Protein AF-0000000068183172 (afdb_homodimer)

Solvent-accessible surface area (backbone atoms only — not comparable to full-atom values): 17332 Å² total; per-residue (Å²): 136,80,76,77,78,86,75,73,88,75,84,78,88,78,77,79,70,81,74,85,73,68,68,74,73,71,71,71,72,64,68,67,78,55,86,83,71,75,79,72,66,86,43,66,65,60,56,54,61,76,49,76,59,95,48,28,39,34,39,34,36,29,38,87,88,37,43,77,82,41,46,66,35,52,51,52,30,36,64,77,32,54,92,40,30,44,70,43,78,42,53,28,83,77,36,53,68,50,20,49,75,67,66,37,66,88,34,67,28,23,35,41,34,27,48,95,90,34,71,48,37,36,36,45,49,80,65,56,29,70,56,49,44,60,65,51,45,66,75,37,62,75,114,126,90,70,81,90,78,86,72,86,79,80,79,74,75,73,75,73,74,71,74,71,70,64,72,68,70,70,68,73,64,68,66,78,54,86,80,70,76,78,72,63,86,43,67,65,58,56,53,60,76,50,77,57,94,48,27,40,34,40,35,35,30,38,85,89,38,45,76,79,41,47,65,37,50,54,52,31,37,64,77,32,54,93,39,29,45,71,44,78,41,52,28,83,77,35,54,70,52,20,47,76,66,65,38,66,85,33,68,28,23,35,40,34,25,49,96,89,35,71,47,35,36,36,44,49,80,66,57,29,69,56,48,44,59,64,49,46,68,74,38,62,75,112

InterPro domains:
  IPR036249 Thioredoxin-like superfamily [SSF52833] (53-140)

pLDDT: mean 77.08, std 29.63, range [21.89, 98.75]

Foldseek 3Di:
DPPDDPDDPDDDDDPPPPDPPVVPPPPPVPVPPPCPDLPQDQEVLVVVVVPPDQAKEKEKEAEPVCCVVQVVLLVVLCVVCVVQYHYHYDYCVSHVPHCVVVVNNVAHTKMFIDGPRHTDDIGRHRDGNVVVCVVCVVVRPPD/DPDDDDDPPDPPPPPPPPPPCVVVPPPPVPVPPPCPPLPQDQEVQVVVVVPPDQAKEKEKEAEPVCCVVQVVQLVVLCVVCVVQYHYHYDYCVSHVPHCVVVVNNVAHTKMFIDGPRHTDDIGRHRDGNVVVCVVCVVVRPPD

Nearest PDB structures (foldseek):
  3f3r-assembly1_A  TM=8.214E-01  e=1.130E-06  Saccharomyces cerevisiae
  5jy5-assembly2_B  TM=8.079E-01  e=2.342E-06  Cryptococcus neoformans H99
  5g31-assembly1_A  TM=8.158E-01  e=9.413E-06  Penaeus vannamei
  1m7t-assembly1_A  TM=8.334E-01  e=1.709E-05  unclassified
  2hsh-assembly1_A  TM=8.251E-01  e=1.826E-05  Homo sapiens

Structure (mmCIF, N/CA/C/O backbone):
data_AF-0000000068183172-model_v1
#
loop_
_entity.id
_entity.type
_entity.pdbx_description
1 polymer 'Thioredoxin domain-containing protein'
#
loop_
_atom_site.group_PDB
_atom_site.id
_atom_site.type_symbol
_atom_site.label_atom_id
_atom_site.label_alt_id
_atom_site.label_comp_id
_atom_site.label_asym_id
_atom_site.label_entity_id
_atom_site.label_seq_id
_atom_site.pdbx_PDB_ins_code
_atom_site.Cartn_x
_atom_site.Cartn_y
_atom_site.Cartn_z
_atom_site.occupancy
_atom_site.B_iso_or_equiv
_atom_site.auth_seq_id
_atom_site.auth_comp_id
_atom_site.auth_asym_id
_atom_site.auth_atom_id
_atom_site.pdbx_PDB_model_num
ATOM 1 N N . MET A 1 1 ? 18.391 106.562 43.094 1 24.67 1 MET A N 1
ATOM 2 C CA . MET A 1 1 ? 19.359 107 42.094 1 24.67 1 MET A CA 1
ATOM 3 C C . MET A 1 1 ? 19.344 106.062 40.875 1 24.67 1 MET A C 1
ATOM 5 O O . MET A 1 1 ? 19.797 106.438 39.812 1 24.67 1 MET A O 1
ATOM 9 N N . LYS A 1 2 ? 19.078 104.812 41.344 1 29.52 2 LYS A N 1
ATOM 10 C CA . LYS A 1 2 ? 19.703 103.562 40.844 1 29.52 2 LYS A CA 1
ATOM 11 C C . LYS A 1 2 ? 19.078 103.125 39.531 1 29.52 2 LYS A C 1
ATOM 13 O O . LYS A 1 2 ? 18.156 102.312 39.5 1 29.52 2 LYS A O 1
ATOM 18 N N . THR A 1 3 ? 18.594 104 38.562 1 34.12 3 THR A N 1
ATOM 19 C CA . THR A 1 3 ? 17.656 103.562 37.562 1 34.12 3 THR A CA 1
ATOM 20 C C . THR A 1 3 ? 18.375 102.812 36.438 1 34.12 3 THR A C 1
ATOM 22 O O . THR A 1 3 ? 18.969 103.438 35.562 1 34.12 3 THR A O 1
ATOM 25 N N . THR A 1 4 ? 19.156 101.75 36.938 1 27.03 4 THR A N 1
ATOM 26 C CA . THR A 1 4 ? 20.125 101.188 35.969 1 27.03 4 THR A CA 1
ATOM 27 C C . THR A 1 4 ? 19.453 100.812 34.688 1 27.03 4 THR A C 1
ATOM 29 O O . THR A 1 4 ? 18.234 100.562 34.656 1 27.03 4 THR A O 1
ATOM 32 N N . ILE A 1 5 ? 20.109 99.812 33.875 1 27.33 5 ILE A N 1
ATOM 33 C CA . ILE A 1 5 ? 20.797 99.625 32.625 1 27.33 5 ILE A CA 1
ATOM 34 C C . ILE A 1 5 ? 19.984 98.688 31.719 1 27.33 5 ILE A C 1
ATOM 36 O O . ILE A 1 5 ? 19.672 97.562 32.094 1 27.33 5 ILE A O 1
ATOM 40 N N . ILE A 1 6 ? 19.047 99.25 30.844 1 30.22 6 ILE A N 1
ATOM 41 C CA . ILE A 1 6 ? 18.109 98.75 29.859 1 30.22 6 ILE A CA 1
ATOM 42 C C . ILE A 1 6 ? 18.875 97.938 28.812 1 30.22 6 ILE A C 1
ATOM 44 O O . ILE A 1 6 ? 19.656 98.438 28.031 1 30.22 6 ILE A O 1
ATOM 48 N N . ALA A 1 7 ? 19.594 96.812 29.391 1 27.03 7 ALA A N 1
ATOM 49 C CA . ALA A 1 7 ? 20.547 96.125 28.5 1 27.03 7 ALA A CA 1
ATOM 50 C C . ALA A 1 7 ? 19.859 95.562 27.266 1 27.03 7 ALA A C 1
ATOM 52 O O . ALA A 1 7 ? 18.703 95.125 27.328 1 27.03 7 ALA A O 1
ATOM 53 N N . SER A 1 8 ? 20.484 95.75 26.078 1 25.94 8 SER A N 1
ATOM 54 C CA . SER A 1 8 ? 20.422 95.75 24.609 1 25.94 8 SER A CA 1
ATOM 55 C C . SER A 1 8 ? 20.312 94.312 24.062 1 25.94 8 SER A C 1
ATOM 57 O O . SER A 1 8 ? 20.219 94.125 22.844 1 25.94 8 SER A O 1
ATOM 59 N N . TYR A 1 9 ? 20.406 93.188 24.969 1 25.81 9 TYR A N 1
ATOM 60 C CA . TYR A 1 9 ? 21.109 92.125 24.25 1 25.81 9 TYR A CA 1
ATOM 61 C C . TYR A 1 9 ? 20.344 91.688 23 1 25.81 9 TYR A C 1
ATOM 63 O O . TYR A 1 9 ? 19.156 91.438 23.078 1 25.81 9 TYR A O 1
ATOM 71 N N . LEU A 1 10 ? 20.922 91.75 21.703 1 23.88 10 LEU A N 1
ATOM 72 C CA . LEU A 1 10 ? 20.734 91.688 20.266 1 23.88 10 LEU A CA 1
ATOM 73 C C . LEU A 1 10 ? 20.406 90.312 19.781 1 23.88 10 LEU A C 1
ATOM 75 O O . LEU A 1 10 ? 19.641 90.125 18.828 1 23.88 10 LEU A O 1
ATOM 79 N N . ALA A 1 11 ? 20.719 89.125 20.578 1 25.75 11 ALA A N 1
ATOM 80 C CA . ALA A 1 11 ? 21.359 88.125 19.734 1 25.75 11 ALA A CA 1
ATOM 81 C C . ALA A 1 11 ? 20.391 87.562 18.688 1 25.75 11 ALA A C 1
ATOM 83 O O . ALA A 1 11 ? 19.172 87.625 18.906 1 25.75 11 ALA A O 1
ATOM 84 N N . LEU A 1 12 ? 20.906 86.938 17.531 1 25.2 12 LEU A N 1
ATOM 85 C CA . LEU A 1 12 ? 20.922 86.625 16.094 1 25.2 12 LEU A CA 1
ATOM 86 C C . LEU A 1 12 ? 20.109 85.438 15.758 1 25.2 12 LEU A C 1
ATOM 88 O O . LEU A 1 12 ? 19.578 85.312 14.656 1 25.2 12 LEU A O 1
ATOM 92 N N . LEU A 1 13 ? 19.781 84.438 16.75 1 28.06 13 LEU A N 1
ATOM 93 C CA . LEU A 1 13 ? 19.984 83.062 16.219 1 28.06 13 LEU A CA 1
ATOM 94 C C . LEU A 1 13 ? 19 82.812 15.086 1 28.06 13 LEU A C 1
ATOM 96 O O . LEU A 1 13 ? 17.828 83.125 15.188 1 28.06 13 LEU A O 1
ATOM 100 N N . ALA A 1 14 ? 19.578 82.312 13.953 1 27.02 14 ALA A N 1
ATOM 101 C CA . ALA A 1 14 ? 19.328 81.875 12.57 1 27.02 14 ALA A CA 1
ATOM 102 C C . ALA A 1 14 ? 18.172 80.875 12.484 1 27.02 14 ALA A C 1
ATOM 104 O O . ALA A 1 14 ? 18.062 80 13.328 1 27.02 14 ALA A O 1
ATOM 105 N N . ALA A 1 15 ? 17.188 81.125 11.602 1 29.77 15 ALA A N 1
ATOM 106 C CA . ALA A 1 15 ? 15.883 80.625 11.156 1 29.77 15 ALA A CA 1
ATOM 107 C C . ALA A 1 15 ? 16 79.25 10.469 1 29.77 15 ALA A C 1
ATOM 109 O O . ALA A 1 15 ? 15.039 78.812 9.867 1 29.77 15 ALA A O 1
ATOM 110 N N . ILE A 1 16 ? 17.031 78.375 10.867 1 29.19 16 ILE A N 1
ATOM 111 C CA . ILE A 1 16 ? 17.188 77.312 9.836 1 29.19 16 ILE A CA 1
ATOM 112 C C . ILE A 1 16 ? 15.852 76.688 9.547 1 29.19 16 ILE A C 1
ATOM 114 O O . ILE A 1 16 ? 15.109 76.312 10.469 1 29.19 16 ILE A O 1
ATOM 118 N N . SER A 1 17 ? 15.461 76.625 8.328 1 28.17 17 SER A N 1
ATOM 119 C CA . SER A 1 17 ? 14.359 76.25 7.453 1 28.17 17 SER A CA 1
ATOM 120 C C . SER A 1 17 ? 14.125 74.75 7.5 1 28.17 17 SER A C 1
ATOM 122 O O . SER A 1 17 ? 13.414 74.188 6.66 1 28.17 17 SER A O 1
ATOM 124 N N . VAL A 1 18 ? 14.648 73.938 8.477 1 27.78 18 VAL A N 1
ATOM 125 C CA . VAL A 1 18 ? 14.703 72.562 8.016 1 27.78 18 VAL A CA 1
ATOM 126 C C . VAL A 1 18 ? 13.336 72.125 7.488 1 27.78 18 VAL A C 1
ATOM 128 O O . VAL A 1 18 ? 12.305 72.5 8.047 1 27.78 18 VAL A O 1
ATOM 131 N N . VAL A 1 19 ? 13.328 71.562 6.23 1 27.47 19 VAL A N 1
ATOM 132 C CA . VAL A 1 19 ? 12.586 70.875 5.184 1 27.47 19 VAL A CA 1
ATOM 133 C C . VAL A 1 19 ? 11.734 69.812 5.801 1 27.47 19 VAL A C 1
ATOM 135 O O . VAL A 1 19 ? 12.188 69.062 6.703 1 27.47 19 VAL A O 1
ATOM 138 N N . ASN A 1 20 ? 10.375 70 5.777 1 28.97 20 ASN A N 1
ATOM 139 C CA . ASN A 1 20 ? 9.258 69.125 6.098 1 28.97 20 ASN A CA 1
ATOM 140 C C . ASN A 1 20 ? 9.477 67.75 5.551 1 28.97 20 ASN A C 1
ATOM 142 O O . ASN A 1 20 ? 9.555 67.562 4.336 1 28.97 20 ASN A O 1
ATOM 146 N N . ALA A 1 21 ? 10.406 66.938 6.117 1 28.38 21 ALA A N 1
ATOM 147 C CA . ALA A 1 21 ? 10.648 65.5 5.824 1 28.38 21 ALA A CA 1
ATOM 148 C C . ALA A 1 21 ? 9.344 64.75 5.797 1 28.38 21 ALA A C 1
ATOM 150 O O . ALA A 1 21 ? 8.797 64.375 6.848 1 28.38 21 ALA A O 1
ATOM 151 N N . PHE A 1 22 ? 8.227 65.25 5.285 1 29.03 22 PHE A N 1
ATOM 152 C CA . PHE A 1 22 ? 7.113 64.312 5.309 1 29.03 22 PHE A CA 1
ATOM 153 C C . PHE A 1 22 ? 7.469 63.031 4.562 1 29.03 22 PHE A C 1
ATOM 155 O O . PHE A 1 22 ? 7.633 63.031 3.34 1 29.03 22 PHE A O 1
ATOM 162 N N . VAL A 1 23 ? 8.492 62.406 4.836 1 30.52 23 VAL A N 1
ATOM 163 C CA . VAL A 1 23 ? 8.656 61.25 3.963 1 30.52 23 VAL A CA 1
ATOM 164 C C . VAL A 1 23 ? 7.344 60.469 3.883 1 30.52 23 VAL A C 1
ATOM 166 O O . VAL A 1 23 ? 6.73 60.156 4.91 1 30.52 23 VAL A O 1
ATOM 169 N N . PRO A 1 24 ? 6.742 60.469 2.742 1 27.27 24 PRO A N 1
ATOM 170 C CA . PRO A 1 24 ? 5.531 59.688 2.494 1 27.27 24 PRO A CA 1
ATOM 171 C C . PRO A 1 24 ? 5.609 58.281 3.074 1 27.27 24 PRO A C 1
ATOM 173 O O . PRO A 1 24 ? 6.66 57.656 3.002 1 27.27 24 PRO A O 1
ATOM 176 N N . GLN A 1 25 ? 5.016 58.125 4.238 1 25.14 25 GLN A N 1
ATOM 177 C CA . GLN A 1 25 ? 4.902 56.75 4.754 1 25.14 25 GLN A CA 1
ATOM 178 C C . GLN A 1 25 ? 4.508 55.781 3.65 1 25.14 25 GLN A C 1
ATOM 180 O O . GLN A 1 25 ? 3.48 55.969 2.994 1 25.14 25 GLN A O 1
ATOM 185 N N . SER A 1 26 ? 5.43 55.5 2.77 1 28.11 26 SER A N 1
ATOM 186 C CA . SER A 1 26 ? 5.039 54.438 1.844 1 28.11 26 SER A CA 1
ATOM 187 C C . SER A 1 26 ? 4.098 53.438 2.51 1 28.11 26 SER A C 1
ATOM 189 O O . SER A 1 26 ? 4.34 53 3.639 1 28.11 26 SER A O 1
ATOM 191 N N . SER A 1 27 ? 2.838 53.625 2.309 1 26.62 27 SER A N 1
ATOM 192 C CA . SER A 1 27 ? 1.788 52.656 2.621 1 26.62 27 SER A CA 1
ATOM 193 C C . SER A 1 27 ? 2.258 51.25 2.365 1 26.62 27 SER A C 1
ATOM 195 O O . SER A 1 27 ? 2.609 50.875 1.238 1 26.62 27 SER A O 1
ATOM 197 N N . ALA A 1 28 ? 3.092 50.75 3.152 1 27.78 28 ALA A N 1
ATOM 198 C CA . ALA A 1 28 ? 3.338 49.344 2.986 1 27.78 28 ALA A CA 1
ATOM 199 C C . ALA A 1 28 ? 2.043 48.594 2.68 1 27.78 28 ALA A C 1
ATOM 201 O O . ALA A 1 28 ? 1.055 48.719 3.406 1 27.78 28 ALA A O 1
ATOM 202 N N . ASN A 1 29 ? 1.596 48.594 1.444 1 29.39 29 ASN A N 1
ATOM 203 C CA . ASN A 1 29 ? 0.639 47.625 0.923 1 29.39 29 ASN A CA 1
ATOM 204 C C . ASN A 1 29 ? 0.692 46.312 1.701 1 29.39 29 ASN A C 1
ATOM 206 O O . ASN A 1 29 ? 1.716 45.625 1.701 1 29.39 29 ASN A O 1
ATOM 210 N N . VAL A 1 30 ? 0.256 46.406 2.863 1 26.12 30 VAL A N 1
ATOM 211 C CA . VAL A 1 30 ? -0.035 45.156 3.559 1 26.12 30 VAL A CA 1
ATOM 212 C C . VAL A 1 30 ? -0.59 44.125 2.572 1 26.12 30 VAL A C 1
ATOM 214 O O . VAL A 1 30 ? -1.597 44.375 1.906 1 26.12 30 VAL A O 1
ATOM 217 N N . PHE A 1 31 ? 0.251 43.719 1.678 1 29.89 31 PHE A N 1
ATOM 218 C CA . PHE A 1 31 ? -0.3 42.531 1.033 1 29.89 31 PHE A CA 1
ATOM 219 C C . PHE A 1 31 ? -1.238 41.812 1.978 1 29.89 31 PHE A C 1
ATOM 221 O O . PHE A 1 31 ? -0.85 41.438 3.09 1 29.89 31 PHE A O 1
ATOM 228 N N . GLY A 1 32 ? -2.326 42.438 2.352 1 29.39 32 GLY A N 1
ATOM 229 C CA . GLY A 1 32 ? -3.326 41.562 2.936 1 29.39 32 GLY A CA 1
ATOM 230 C C . GLY A 1 32 ? -3.129 40.125 2.562 1 29.39 32 GLY A C 1
ATOM 231 O O . GLY A 1 32 ? -3.158 39.75 1.381 1 29.39 32 GLY A O 1
ATOM 232 N N . ARG A 1 33 ? -2.186 39.469 3.15 1 33.41 33 ARG A N 1
ATOM 233 C CA . ARG A 1 33 ? -2.146 38.031 3.105 1 33.41 33 ARG A CA 1
ATOM 234 C C . ARG A 1 33 ? -3.555 37.438 3.084 1 33.41 33 ARG A C 1
ATOM 236 O O . ARG A 1 33 ? -4.18 37.281 4.133 1 33.41 33 ARG A O 1
ATOM 243 N N . GLY A 1 34 ? -4.586 38.188 2.662 1 32.03 34 GLY A N 1
ATOM 244 C CA . GLY A 1 34 ? -5.898 37.594 2.52 1 32.03 34 GLY A CA 1
ATOM 245 C C . GLY A 1 34 ? -5.848 36.062 2.514 1 32.03 34 GLY A C 1
ATOM 246 O O . GLY A 1 34 ? -4.766 35.469 2.502 1 32.03 34 GLY A O 1
ATOM 247 N N . SER A 1 35 ? -7.082 35.375 2.082 1 32.84 35 SER A N 1
ATOM 248 C CA . SER A 1 35 ? -7.387 33.969 2.131 1 32.84 35 SER A CA 1
ATOM 249 C C . SER A 1 35 ? -6.309 33.125 1.429 1 32.84 35 SER A C 1
ATOM 251 O O . SER A 1 35 ? -6.293 33.031 0.199 1 32.84 35 SER A O 1
ATOM 253 N N . ALA A 1 36 ? -5.191 33.156 1.402 1 38.78 36 ALA A N 1
ATOM 254 C CA . ALA A 1 36 ? -4.211 32.094 1.165 1 38.78 36 ALA A CA 1
ATOM 255 C C . ALA A 1 36 ? -4.867 30.719 1.191 1 38.78 36 ALA A C 1
ATOM 257 O O . ALA A 1 36 ? -4.195 29.703 1.405 1 38.78 36 ALA A O 1
ATOM 258 N N . LEU A 1 37 ? -6.113 30.391 1.522 1 40.59 37 LEU A N 1
ATOM 259 C CA . LEU A 1 37 ? -7.137 29.391 1.784 1 40.59 37 LEU A CA 1
ATOM 260 C C . LEU A 1 37 ? -6.957 28.188 0.868 1 40.59 37 LEU A C 1
ATOM 262 O O . LEU A 1 37 ? -6.887 27.047 1.338 1 40.59 37 LEU A O 1
ATOM 266 N N . GLY A 1 38 ? -7.875 28.047 -0.457 1 45.03 38 GLY A N 1
ATOM 267 C CA . GLY A 1 38 ? -8.086 26.812 -1.203 1 45.03 38 GLY A CA 1
ATOM 268 C C . GLY A 1 38 ? -6.93 26.453 -2.115 1 45.03 38 GLY A C 1
ATOM 269 O O . GLY A 1 38 ? -7.137 25.984 -3.232 1 45.03 38 GLY A O 1
ATOM 270 N N . ALA A 1 39 ? -5.977 26.922 -2.092 1 53.56 39 ALA A N 1
ATOM 271 C CA . ALA A 1 39 ? -4.961 26.547 -3.07 1 53.56 39 ALA A CA 1
ATOM 272 C C . ALA A 1 39 ? -5 25.047 -3.355 1 53.56 39 ALA A C 1
ATOM 274 O O . ALA A 1 39 ? -4.855 24.234 -2.443 1 53.56 39 ALA A O 1
ATOM 275 N N . LYS A 1 40 ? -5.82 24.812 -4.426 1 78.69 40 LYS A N 1
ATOM 276 C CA . LYS A 1 40 ? -5.891 23.438 -4.926 1 78.69 40 LYS A CA 1
ATOM 277 C C . LYS A 1 40 ? -4.562 23.016 -5.547 1 78.69 40 LYS A C 1
ATOM 279 O O . LYS A 1 40 ? -3.938 23.781 -6.277 1 78.69 40 LYS A O 1
ATOM 284 N N . TYR A 1 41 ? -3.877 22.266 -4.895 1 90.12 41 TYR A N 1
ATOM 285 C CA . TYR A 1 41 ? -2.691 21.625 -5.445 1 90.12 41 TYR A CA 1
ATOM 286 C C . TYR A 1 41 ? -3.053 20.734 -6.637 1 90.12 41 TYR A C 1
ATOM 288 O O . TYR A 1 41 ? -4.141 20.156 -6.684 1 90.12 41 TYR A O 1
ATOM 296 N N . ASN A 1 42 ? -2.111 20.766 -7.539 1 92.69 42 ASN A N 1
ATOM 297 C CA . ASN A 1 42 ? -2.396 20.031 -8.766 1 92.69 42 ASN A CA 1
ATOM 298 C C . ASN A 1 42 ? -1.703 18.672 -8.773 1 92.69 42 ASN A C 1
ATOM 300 O O . ASN A 1 42 ? -1.997 17.828 -9.625 1 92.69 42 ASN A O 1
ATOM 304 N N . SER A 1 43 ? -0.692 18.516 -7.891 1 96 43 SER A N 1
ATOM 305 C CA . SER A 1 43 ? 0.052 17.25 -7.848 1 96 43 SER A CA 1
ATOM 306 C C . SER A 1 43 ? 0.414 16.875 -6.414 1 96 43 SER A C 1
ATOM 308 O O . SER A 1 43 ? 0.471 17.734 -5.535 1 96 43 SER A O 1
ATOM 310 N N . MET A 1 44 ? 0.639 15.617 -6.215 1 96.56 44 MET A N 1
ATOM 311 C CA . MET A 1 44 ? 1.106 15.156 -4.91 1 96.56 44 MET A CA 1
ATOM 312 C C . MET A 1 44 ? 2.443 15.797 -4.555 1 96.56 44 MET A C 1
ATOM 314 O O . MET A 1 44 ? 2.691 16.109 -3.391 1 96.56 44 MET A O 1
ATOM 318 N N . ASP A 1 45 ? 3.223 16.047 -5.574 1 96.5 45 ASP A N 1
ATOM 319 C CA . ASP A 1 45 ? 4.512 16.703 -5.348 1 96.5 45 ASP A CA 1
ATOM 320 C C . ASP A 1 45 ? 4.332 18.062 -4.688 1 96.5 45 ASP A C 1
ATOM 322 O O . ASP A 1 45 ? 5.09 18.422 -3.787 1 96.5 45 ASP A O 1
ATOM 326 N N . GLU A 1 46 ? 3.424 18.766 -5.164 1 96.31 46 GLU A N 1
ATOM 327 C CA . GLU A 1 46 ? 3.146 20.078 -4.598 1 96.31 46 GLU A CA 1
ATOM 328 C C . GLU A 1 46 ? 2.703 19.969 -3.141 1 96.31 46 GLU A C 1
ATOM 330 O O . GLU A 1 46 ? 3.111 20.766 -2.299 1 96.31 46 GLU A O 1
ATOM 335 N N . ILE A 1 47 ? 1.926 18.969 -2.812 1 96.06 47 ILE A N 1
ATOM 336 C CA . ILE A 1 47 ? 1.45 18.75 -1.449 1 96.06 47 ILE A CA 1
ATOM 337 C C . ILE A 1 47 ? 2.617 18.359 -0.551 1 96.06 47 ILE A C 1
ATOM 339 O O . ILE A 1 47 ? 2.797 18.906 0.532 1 96.06 47 ILE A O 1
ATOM 343 N N . LEU A 1 48 ? 3.438 17.469 -0.972 1 96.88 48 LEU A N 1
ATOM 344 C CA . LEU A 1 48 ? 4.574 16.984 -0.191 1 96.88 48 LEU A CA 1
ATOM 345 C C . LEU A 1 48 ? 5.578 18.109 0.048 1 96.88 48 LEU A C 1
ATOM 347 O O . LEU A 1 48 ? 6.246 18.141 1.085 1 96.88 48 LEU A O 1
ATOM 351 N N . ALA A 1 49 ? 5.617 19.078 -0.856 1 96 49 ALA A N 1
ATOM 352 C CA . ALA A 1 49 ? 6.559 20.188 -0.765 1 96 49 ALA A CA 1
ATOM 353 C C . ALA A 1 49 ? 6.191 21.125 0.384 1 96 49 ALA A C 1
ATOM 355 O O . ALA A 1 49 ? 7.012 21.938 0.818 1 96 49 ALA A O 1
ATOM 356 N N . LEU A 1 50 ? 4.93 20.984 0.834 1 94.75 50 LEU A N 1
ATOM 357 C CA . LEU A 1 50 ? 4.488 21.797 1.969 1 94.75 50 LEU A CA 1
ATOM 358 C C . LEU A 1 50 ? 5.164 21.328 3.256 1 94.75 50 LEU A C 1
ATOM 360 O O . LEU A 1 50 ? 5.137 22.047 4.266 1 94.75 50 LEU A O 1
ATOM 364 N N . PHE A 1 51 ? 5.754 20.156 3.227 1 94.25 51 PHE A N 1
ATOM 365 C CA . PHE A 1 51 ? 6.395 19.578 4.398 1 94.25 51 PHE A CA 1
ATOM 366 C C . PHE A 1 51 ? 7.852 19.234 4.105 1 94.25 51 PHE A C 1
ATOM 368 O O . PHE A 1 51 ? 8.219 18.062 4.031 1 94.25 51 PHE A O 1
ATOM 375 N N . PRO A 1 52 ? 8.68 20.203 4.109 1 87.75 52 PRO A N 1
ATOM 376 C CA . PRO A 1 52 ? 10.07 20.031 3.666 1 87.75 52 PRO A CA 1
ATOM 377 C C . PRO A 1 52 ? 10.93 19.312 4.699 1 87.75 52 PRO A C 1
ATOM 379 O O . PRO A 1 52 ? 12.055 18.891 4.391 1 87.75 52 PRO A O 1
ATOM 382 N N . ASP A 1 53 ? 10.391 19.172 5.844 1 83.5 53 ASP A N 1
ATOM 383 C CA . ASP A 1 53 ? 11.195 18.453 6.828 1 83.5 53 ASP A CA 1
ATOM 384 C C . ASP A 1 53 ? 11.453 17.016 6.391 1 83.5 53 ASP A C 1
ATOM 386 O O . ASP A 1 53 ? 10.812 16.516 5.469 1 83.5 53 ASP A O 1
ATOM 390 N N . ASP A 1 54 ? 12.414 16.484 6.996 1 86.62 54 ASP A N 1
ATOM 391 C CA . ASP A 1 54 ? 12.875 15.156 6.586 1 86.62 54 ASP A CA 1
ATOM 392 C C . ASP A 1 54 ? 11.969 14.062 7.16 1 86.62 54 ASP A C 1
ATOM 394 O O . ASP A 1 54 ? 12.305 12.875 7.09 1 86.62 54 ASP A O 1
ATOM 398 N N . LYS A 1 55 ? 10.742 14.484 7.57 1 94.62 55 LYS A N 1
ATOM 399 C CA . LYS A 1 55 ? 9.852 13.461 8.102 1 94.62 55 LYS A CA 1
ATOM 400 C C . LYS A 1 55 ? 8.977 12.859 7.008 1 94.62 55 LYS A C 1
ATOM 402 O O . LYS A 1 55 ? 8.586 13.562 6.07 1 94.62 55 LYS A O 1
ATOM 407 N N . PRO A 1 56 ? 8.633 11.562 7.172 1 97.69 56 PRO A N 1
ATOM 408 C CA . PRO A 1 56 ? 7.629 10.984 6.277 1 97.69 56 PRO A CA 1
ATOM 409 C C . PRO A 1 56 ? 6.281 11.695 6.367 1 97.69 56 PRO A C 1
ATOM 411 O O . PRO A 1 56 ? 5.961 12.289 7.395 1 97.69 56 PRO A O 1
ATOM 414 N N . VAL A 1 57 ? 5.562 11.68 5.258 1 98.31 57 VAL A N 1
ATOM 415 C CA . VAL A 1 57 ? 4.238 12.289 5.203 1 98.31 57 VAL A CA 1
ATOM 416 C C . VAL A 1 57 ? 3.186 11.211 4.961 1 98.31 57 VAL A C 1
ATOM 418 O O . VAL A 1 57 ? 3.219 10.516 3.939 1 98.31 57 VAL A O 1
ATOM 421 N N . LEU A 1 58 ? 2.328 10.992 5.914 1 98.62 58 LEU A N 1
ATOM 422 C CA . LEU A 1 58 ? 1.189 10.094 5.781 1 98.62 58 LEU A CA 1
ATOM 423 C C . LEU A 1 58 ? -0.037 10.836 5.266 1 98.62 58 LEU A C 1
ATOM 425 O O . LEU A 1 58 ? -0.559 11.727 5.945 1 98.62 58 LEU A O 1
ATOM 429 N N . ILE A 1 59 ? -0.464 10.461 4.02 1 98.69 59 ILE A N 1
ATOM 430 C CA . ILE A 1 59 ? -1.663 11.047 3.424 1 98.69 59 ILE A CA 1
ATOM 431 C C . ILE A 1 59 ? -2.865 10.141 3.703 1 98.69 59 ILE A C 1
ATOM 433 O O . ILE A 1 59 ? -2.85 8.961 3.367 1 98.69 59 ILE A O 1
ATOM 437 N N . ASN A 1 60 ? -3.828 10.688 4.324 1 98.69 60 ASN A N 1
ATOM 438 C CA . ASN A 1 60 ? -5.109 10.023 4.539 1 98.69 60 ASN A CA 1
ATOM 439 C C . ASN A 1 60 ? -6.191 10.586 3.621 1 98.69 60 ASN A C 1
ATOM 441 O O . ASN A 1 60 ? -6.586 11.742 3.756 1 98.69 60 ASN A O 1
ATOM 445 N N . PHE A 1 61 ? -6.648 9.781 2.684 1 98.62 61 PHE A N 1
ATOM 446 C CA . PHE A 1 61 ? -7.762 10.164 1.823 1 98.62 61 PHE A CA 1
ATOM 447 C C . PHE A 1 61 ? -9.094 9.758 2.451 1 98.62 61 PHE A C 1
ATOM 449 O O . PHE A 1 61 ? -9.227 8.648 2.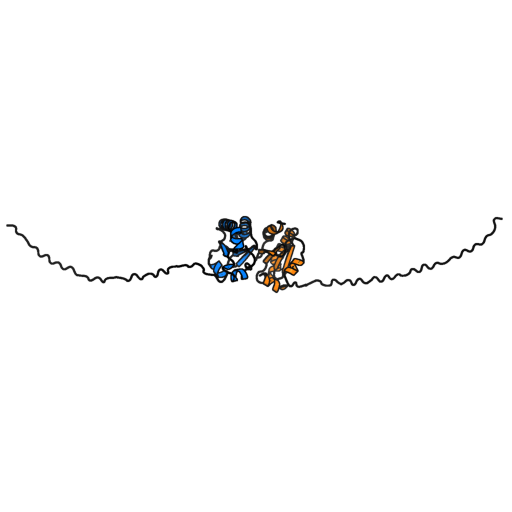975 1 98.62 61 PHE A O 1
ATOM 456 N N . TYR A 1 62 ? -9.961 10.648 2.318 1 98.5 62 TYR A N 1
ATOM 457 C CA . TYR A 1 62 ? -11.289 10.359 2.85 1 98.5 62 TYR A CA 1
ATOM 458 C C . TYR A 1 62 ? -12.367 11.055 2.035 1 98.5 62 TYR A C 1
ATOM 460 O O . TYR A 1 62 ? -12.062 11.859 1.15 1 98.5 62 TYR A O 1
ATOM 468 N N . ASP A 1 63 ? -13.625 10.625 2.199 1 97.69 63 ASP A N 1
ATOM 469 C CA . ASP A 1 63 ? -14.758 11.297 1.563 1 97.69 63 ASP A CA 1
ATOM 470 C C . ASP A 1 63 ? -15.805 11.711 2.596 1 97.69 63 ASP A C 1
ATOM 472 O O . ASP A 1 63 ? -15.594 11.531 3.799 1 97.69 63 ASP A O 1
ATOM 476 N N . ALA A 1 64 ? -16.812 12.43 2.115 1 96.44 64 ALA A N 1
ATOM 477 C CA . ALA A 1 64 ? -17.844 12.914 3.025 1 96.44 64 ALA A CA 1
ATOM 478 C C . ALA A 1 64 ? -18.469 11.773 3.816 1 96.44 64 ALA A C 1
ATOM 480 O O . ALA A 1 64 ? -18.797 11.93 4.992 1 96.44 64 ALA A O 1
ATOM 481 N N . GLY A 1 65 ? -18.609 10.617 3.252 1 96.75 65 GLY A N 1
ATOM 482 C CA . GLY A 1 65 ? -19.281 9.484 3.877 1 96.75 65 GLY A CA 1
ATOM 483 C C . GLY A 1 65 ? -18.438 8.82 4.953 1 96.75 65 GLY A C 1
ATOM 484 O O . GLY A 1 65 ? -18.969 8.219 5.883 1 96.75 65 GLY A O 1
ATOM 485 N N . THR A 1 66 ? -17.047 8.953 4.91 1 97.81 66 THR A N 1
ATOM 486 C CA . THR A 1 66 ? -16.172 8.273 5.859 1 97.81 66 THR A CA 1
ATOM 487 C C . THR A 1 66 ? -15.625 9.258 6.895 1 97.81 66 THR A C 1
ATOM 489 O O . THR A 1 66 ? -15.07 8.844 7.91 1 97.81 66 THR A O 1
ATOM 492 N N . GLU A 1 67 ? -15.773 10.508 6.684 1 97.56 67 GLU A N 1
ATOM 493 C CA . GLU A 1 67 ? -15.156 11.531 7.52 1 97.56 67 GLU A CA 1
ATOM 494 C C . GLU A 1 67 ? -15.469 11.297 9 1 97.56 67 GLU A C 1
ATOM 496 O O . GLU A 1 67 ? -14.555 11.242 9.828 1 97.56 67 GLU A O 1
ATOM 501 N N . ASN A 1 68 ? -16.672 11.078 9.281 1 97.62 68 ASN A N 1
ATOM 502 C CA . ASN A 1 68 ? -17.078 10.977 10.68 1 97.62 68 ASN A CA 1
ATOM 503 C C . ASN A 1 68 ? -16.578 9.695 11.32 1 97.62 68 ASN A C 1
ATOM 505 O O . ASN A 1 68 ? -16.203 9.688 12.5 1 97.62 68 ASN A O 1
ATOM 509 N N . SER A 1 69 ? -16.547 8.664 10.547 1 97.81 69 SER A N 1
ATOM 510 C CA . SER A 1 69 ? -16.188 7.371 11.133 1 97.81 69 SER A CA 1
ATOM 511 C C . SER A 1 69 ? -14.68 7.281 11.398 1 97.81 69 SER A C 1
ATOM 513 O O . SER A 1 69 ? -14.234 6.461 12.203 1 97.81 69 SER A O 1
ATOM 515 N N . ILE A 1 70 ? -13.891 8.125 10.742 1 98.38 70 ILE A N 1
ATOM 516 C CA . ILE A 1 70 ? -12.445 7.941 10.867 1 98.38 70 ILE A CA 1
ATOM 517 C C . ILE A 1 70 ? -11.852 9.055 11.719 1 98.38 70 ILE A C 1
ATOM 519 O O . ILE A 1 70 ? -10.703 8.969 12.148 1 98.38 70 ILE A O 1
ATOM 523 N N . LYS A 1 71 ? -12.547 10.055 12 1 98.31 71 LYS A N 1
ATOM 524 C CA . LYS A 1 71 ? -12 11.289 12.57 1 98.31 71 LYS A CA 1
ATOM 525 C C . LYS A 1 71 ? -11.234 11.008 13.859 1 98.31 71 LYS A C 1
ATOM 527 O O . LYS A 1 71 ? -10.125 11.516 14.039 1 98.31 71 LYS A O 1
ATOM 532 N N . ASP A 1 72 ? -11.75 10.273 14.758 1 98.56 72 ASP A N 1
ATOM 533 C CA . ASP A 1 72 ? -11.109 10.023 16.047 1 98.56 72 ASP A CA 1
ATOM 534 C C . ASP A 1 72 ? -9.82 9.227 15.875 1 98.56 72 ASP A C 1
ATOM 536 O O . ASP A 1 72 ? -8.797 9.547 16.484 1 98.56 72 ASP A O 1
ATOM 540 N N . ASP A 1 73 ? -9.867 8.164 15.062 1 98.69 73 ASP A N 1
ATOM 541 C CA . ASP A 1 73 ? -8.68 7.348 14.828 1 98.69 73 ASP A CA 1
ATOM 542 C C . ASP A 1 73 ? -7.574 8.164 14.164 1 98.69 73 ASP A C 1
ATOM 544 O O . ASP A 1 73 ? -6.402 8.031 14.523 1 98.69 73 ASP A O 1
ATOM 548 N N . ILE A 1 74 ? -7.941 8.992 13.273 1 98.75 74 ILE A N 1
ATOM 549 C CA . ILE A 1 74 ? -6.957 9.789 12.555 1 98.75 74 ILE A CA 1
ATOM 550 C C . ILE A 1 74 ? -6.32 10.805 13.5 1 98.75 74 ILE A C 1
ATOM 552 O O . ILE A 1 74 ? -5.105 11.008 13.484 1 98.75 74 ILE A O 1
ATOM 556 N N . LEU A 1 75 ? -7.152 11.406 14.297 1 98.62 75 LEU A N 1
ATOM 557 C CA . LEU A 1 75 ? -6.629 12.367 15.266 1 98.62 75 LEU A CA 1
ATOM 558 C C . LEU A 1 75 ? -5.672 11.688 16.234 1 98.62 75 LEU A C 1
ATOM 560 O O . LEU A 1 75 ? -4.594 12.211 16.531 1 98.62 75 LEU A O 1
ATOM 564 N N . ARG A 1 76 ? -6.016 10.57 16.766 1 98.69 76 ARG A N 1
ATOM 565 C CA . ARG A 1 76 ? -5.168 9.836 17.703 1 98.69 76 ARG A CA 1
ATOM 566 C C . ARG A 1 76 ? -3.867 9.398 17.031 1 98.69 76 ARG A C 1
ATOM 568 O O . ARG A 1 76 ? -2.789 9.531 17.609 1 98.69 76 ARG A O 1
ATOM 575 N N . ALA A 1 77 ? -3.934 8.914 15.781 1 98.56 77 ALA A N 1
ATOM 576 C CA . ALA A 1 77 ? -2.732 8.531 15.039 1 98.56 77 ALA A CA 1
ATOM 577 C C . ALA A 1 77 ? -1.817 9.734 14.828 1 98.56 77 ALA A C 1
ATOM 579 O O . ALA A 1 77 ? -0.597 9.625 14.961 1 98.56 77 ALA A O 1
ATOM 580 N N . LYS A 1 78 ? -2.443 10.836 14.469 1 98.12 78 LYS A N 1
ATOM 581 C CA . LYS A 1 78 ? -1.689 12.07 14.258 1 98.12 78 LYS A CA 1
ATOM 582 C C . LYS A 1 78 ? -0.89 12.438 15.508 1 98.12 78 LYS A C 1
ATOM 584 O O . LYS A 1 78 ? 0.297 12.758 15.414 1 98.12 78 LYS A O 1
ATOM 589 N N . ASN A 1 79 ? -1.536 12.344 16.609 1 98.19 79 ASN A N 1
ATOM 590 C CA . ASN A 1 79 ? -0.888 12.695 17.875 1 98.19 79 ASN A CA 1
ATOM 591 C C . ASN A 1 79 ? 0.249 11.734 18.203 1 98.19 79 ASN A C 1
ATOM 593 O O . ASN A 1 79 ? 1.325 12.156 18.625 1 98.19 79 ASN A O 1
ATOM 597 N N . LEU A 1 80 ? 0.055 10.492 17.969 1 97.5 80 LEU A N 1
ATOM 598 C CA . LEU A 1 80 ? 1.034 9.477 18.344 1 97.5 80 LEU A CA 1
ATOM 599 C C . LEU A 1 80 ? 2.209 9.477 17.359 1 97.5 80 LEU A C 1
ATOM 601 O O . LEU A 1 80 ? 3.316 9.062 17.719 1 97.5 80 LEU A O 1
ATOM 605 N N . LEU A 1 81 ? 1.991 10.016 16.125 1 96.94 81 LEU A N 1
ATOM 606 C CA . LEU A 1 81 ? 3.031 10 15.102 1 96.94 81 LEU A CA 1
ATOM 607 C C . LEU A 1 81 ? 3.676 11.375 14.961 1 96.94 81 LEU A C 1
ATOM 609 O O . LEU A 1 81 ? 4.582 11.562 14.141 1 96.94 81 LEU A O 1
ATOM 613 N N . GLU A 1 82 ? 3.27 12.344 15.688 1 94.75 82 GLU A N 1
ATOM 614 C CA . GLU A 1 82 ? 3.584 13.758 15.484 1 94.75 82 GLU A CA 1
ATOM 615 C C . GLU A 1 82 ? 5.094 13.977 15.414 1 94.75 82 GLU A C 1
ATOM 617 O O . GLU A 1 82 ? 5.566 14.766 14.586 1 94.75 82 GLU A O 1
ATOM 622 N N . ASP A 1 83 ? 5.949 13.312 16.125 1 94.38 83 ASP A N 1
ATOM 623 C CA . ASP A 1 83 ? 7.395 13.516 16.125 1 94.38 83 ASP A CA 1
ATOM 624 C C . ASP A 1 83 ? 8.078 12.68 15.047 1 94.38 83 ASP A C 1
ATOM 626 O O . ASP A 1 83 ? 9.25 12.883 14.75 1 94.38 83 ASP A O 1
ATOM 630 N N . ARG A 1 84 ? 7.328 11.859 14.422 1 95.69 84 ARG A N 1
ATOM 631 C CA . ARG A 1 84 ? 7.953 10.891 13.523 1 95.69 84 ARG A CA 1
ATOM 632 C C . ARG A 1 84 ? 7.457 11.07 12.094 1 95.69 84 ARG A C 1
ATOM 634 O O . ARG A 1 84 ? 8.164 10.727 11.141 1 95.69 84 ARG A O 1
ATOM 641 N N . ALA A 1 85 ? 6.27 11.57 11.93 1 97.44 85 ALA A N 1
ATOM 642 C CA . ALA A 1 85 ? 5.648 11.727 10.617 1 97.44 85 ALA A CA 1
ATOM 643 C C . ALA A 1 85 ? 4.629 12.859 10.625 1 97.44 85 ALA A C 1
ATOM 645 O O . ALA A 1 85 ? 4.121 13.234 11.688 1 97.44 85 ALA A O 1
ATOM 646 N N . LYS A 1 86 ? 4.406 13.406 9.43 1 97.44 86 LYS A N 1
ATOM 647 C CA . LYS A 1 86 ? 3.301 14.336 9.227 1 97.44 86 LYS A CA 1
ATOM 648 C C . LYS A 1 86 ? 2.064 13.617 8.695 1 97.44 86 LYS A C 1
ATOM 650 O O . LYS A 1 86 ? 2.148 12.859 7.723 1 97.44 86 LYS A O 1
ATOM 655 N N . LEU A 1 87 ? 0.974 13.742 9.398 1 98.19 87 LEU A N 1
ATOM 656 C CA . LEU A 1 87 ? -0.283 13.188 8.914 1 98.19 87 LEU A CA 1
ATOM 657 C C . LEU A 1 87 ? -1.159 14.273 8.305 1 98.19 87 LEU A C 1
ATOM 659 O O . LEU A 1 87 ? -1.467 15.273 8.961 1 98.19 87 LEU A O 1
ATOM 663 N N . VAL A 1 88 ? -1.514 14.102 7.023 1 97.69 88 VAL A N 1
ATOM 664 C CA . VAL A 1 88 ? -2.314 15.055 6.254 1 97.69 88 VAL A CA 1
ATOM 665 C C . VAL A 1 88 ? -3.584 14.367 5.754 1 97.69 88 VAL A C 1
ATOM 667 O O . VAL A 1 88 ? -3.521 13.289 5.156 1 97.69 88 VAL A O 1
ATOM 670 N N . SER A 1 89 ? -4.656 14.953 6.023 1 98 89 SER A N 1
ATOM 671 C CA . SER A 1 89 ? -5.91 14.422 5.496 1 98 89 SER A CA 1
ATOM 672 C C . SER A 1 89 ? -6.355 15.188 4.254 1 98 89 SER A C 1
ATOM 674 O O . SER A 1 89 ? -6.352 16.422 4.242 1 98 89 SER A O 1
ATOM 676 N N . ILE A 1 90 ? -6.738 14.484 3.252 1 97.44 90 ILE A N 1
ATOM 677 C CA . ILE A 1 90 ? -7.203 15.055 1.996 1 97.44 90 ILE A CA 1
ATOM 678 C C . ILE A 1 90 ? -8.602 14.531 1.68 1 97.44 90 ILE A C 1
ATOM 680 O O . ILE A 1 90 ? -8.812 13.32 1.58 1 97.44 90 ILE A O 1
ATOM 684 N N . LYS A 1 91 ? -9.477 15.43 1.486 1 97.19 91 LYS A N 1
ATOM 685 C CA . LYS A 1 91 ? -10.797 15.047 0.983 1 97.19 91 LYS A CA 1
ATOM 686 C C . LYS A 1 91 ? -10.75 14.773 -0.518 1 97.19 91 LYS A C 1
ATOM 688 O O . LYS A 1 91 ? -10.352 15.633 -1.301 1 97.19 91 LYS A O 1
ATOM 693 N N . GLN A 1 92 ? -11.211 13.57 -0.876 1 97.06 92 GLN A N 1
ATOM 694 C CA . GLN A 1 92 ? -11.078 13.117 -2.256 1 97.06 92 GLN A CA 1
ATOM 695 C C . GLN A 1 92 ? -11.727 14.094 -3.227 1 97.06 92 GLN A C 1
ATOM 697 O O . GLN A 1 92 ? -11.164 14.406 -4.277 1 97.06 92 GLN A O 1
ATOM 702 N N . GLN A 1 93 ? -12.828 14.672 -2.854 1 95.31 93 GLN A N 1
ATOM 703 C CA . GLN A 1 93 ? -13.625 15.531 -3.725 1 95.31 93 GLN A CA 1
ATOM 704 C C . GLN A 1 93 ? -12.938 16.875 -3.953 1 95.31 93 GLN A C 1
ATOM 706 O O . GLN A 1 93 ? -13.211 17.547 -4.945 1 95.31 93 GLN A O 1
ATOM 711 N N . ASP A 1 94 ? -12.125 17.219 -3.025 1 95.5 94 ASP A N 1
ATOM 712 C CA . ASP A 1 94 ? -11.422 18.484 -3.143 1 95.5 94 ASP A CA 1
ATOM 713 C C . ASP A 1 94 ? -10.273 18.391 -4.141 1 95.5 94 ASP A C 1
ATOM 715 O O . ASP A 1 94 ? -9.844 19.406 -4.707 1 95.5 94 ASP A O 1
ATOM 719 N N . TYR A 1 95 ? -9.703 17.172 -4.402 1 95.94 95 TYR A N 1
ATOM 720 C CA . TYR A 1 95 ? -8.594 16.922 -5.316 1 95.94 95 TYR A CA 1
ATOM 721 C C . TYR A 1 95 ? -8.844 15.672 -6.148 1 95.94 95 TYR A C 1
ATOM 723 O O . TYR A 1 95 ? -8.086 14.703 -6.074 1 95.94 95 TYR A O 1
ATOM 731 N N . PRO A 1 96 ? -9.844 15.695 -7.039 1 95.62 96 PRO A N 1
ATOM 732 C CA . PRO A 1 96 ? -10.281 14.461 -7.707 1 95.62 96 PRO A CA 1
ATOM 733 C C . PRO A 1 96 ? -9.203 13.859 -8.602 1 95.62 96 PRO A C 1
ATOM 735 O O . PRO A 1 96 ? -9.086 12.641 -8.695 1 95.62 96 PRO A O 1
ATOM 738 N N . GLU A 1 97 ? -8.383 14.703 -9.25 1 95.81 97 GLU A N 1
ATOM 739 C CA . GLU A 1 97 ? -7.34 14.188 -10.133 1 95.81 97 GLU A CA 1
ATOM 740 C C . GLU A 1 97 ? -6.227 13.523 -9.336 1 95.81 97 GLU A C 1
ATOM 742 O O . GLU A 1 97 ? -5.719 12.469 -9.727 1 95.81 97 GLU A O 1
ATOM 747 N N . ILE A 1 98 ? -5.828 14.117 -8.227 1 96.56 98 ILE A N 1
ATOM 748 C CA . ILE A 1 98 ? -4.812 13.531 -7.355 1 96.56 98 ILE A CA 1
ATOM 749 C C . ILE A 1 98 ? -5.324 12.211 -6.781 1 96.56 98 ILE A C 1
ATOM 751 O O . ILE A 1 98 ? -4.609 11.203 -6.785 1 96.56 98 ILE A O 1
ATOM 755 N N . ALA A 1 99 ? -6.586 12.18 -6.332 1 97 99 ALA A N 1
ATOM 756 C CA . ALA A 1 99 ? -7.184 10.969 -5.77 1 97 99 ALA A CA 1
ATOM 757 C C . ALA A 1 99 ? -7.211 9.844 -6.801 1 97 99 ALA A C 1
ATOM 759 O O . ALA A 1 99 ? -6.906 8.695 -6.477 1 97 99 ALA A O 1
ATOM 760 N N . LYS A 1 100 ? -7.551 10.227 -7.969 1 95.75 100 LYS A N 1
ATOM 761 C CA . LYS A 1 100 ? -7.602 9.25 -9.047 1 95.75 100 LYS A CA 1
ATOM 762 C C . LYS A 1 100 ? -6.215 8.688 -9.344 1 95.75 100 LYS A C 1
ATOM 764 O O . LYS A 1 100 ? -6.039 7.469 -9.453 1 95.75 100 LYS A O 1
ATOM 769 N N . LEU A 1 101 ? -5.203 9.531 -9.422 1 94.5 101 LEU A N 1
ATOM 770 C CA . LEU A 1 101 ? -3.842 9.125 -9.75 1 94.5 101 LEU A CA 1
ATOM 771 C C . LEU A 1 101 ? -3.287 8.18 -8.695 1 94.5 101 LEU A C 1
ATOM 773 O O . LEU A 1 101 ? -2.521 7.266 -9.016 1 94.5 101 LEU A O 1
ATOM 777 N N . TRP A 1 102 ? -3.746 8.32 -7.512 1 95.75 102 TRP A N 1
ATOM 778 C CA . TRP A 1 102 ? -3.203 7.516 -6.418 1 95.75 102 TRP A CA 1
ATOM 779 C C . TRP A 1 102 ? -4.188 6.43 -6.004 1 95.75 102 TRP A C 1
ATOM 781 O O . TRP A 1 102 ? -4.066 5.859 -4.914 1 95.75 102 TRP A O 1
ATOM 791 N N . ASP A 1 103 ? -5.156 6.207 -6.855 1 94.31 103 ASP A N 1
ATOM 792 C CA . ASP A 1 103 ? -6.137 5.141 -6.672 1 94.31 103 ASP A CA 1
ATOM 793 C C . ASP A 1 103 ? -6.887 5.309 -5.352 1 94.31 103 ASP A C 1
ATOM 795 O O . ASP A 1 103 ? -7.074 4.34 -4.613 1 94.31 103 ASP A O 1
ATOM 799 N N . ALA A 1 104 ? -7.238 6.484 -5.055 1 96.75 104 ALA A N 1
ATOM 800 C CA . ALA A 1 104 ? -7.934 6.801 -3.811 1 96.75 104 ALA A CA 1
ATOM 801 C C . ALA A 1 104 ? -9.344 7.324 -4.086 1 96.75 104 ALA A C 1
ATOM 803 O O . ALA A 1 104 ? -10.039 7.77 -3.17 1 96.75 104 ALA A O 1
ATOM 804 N N . ASP A 1 105 ? -9.703 7.266 -5.348 1 94 105 ASP A N 1
ATOM 805 C CA . ASP A 1 105 ? -10.984 7.852 -5.73 1 94 105 ASP A CA 1
ATOM 806 C C . ASP A 1 105 ? -12.133 6.891 -5.445 1 94 105 ASP A C 1
ATOM 808 O O . ASP A 1 105 ? -13.281 7.312 -5.32 1 94 105 ASP A O 1
ATOM 812 N N . SER A 1 106 ? -11.797 5.566 -5.324 1 91.25 106 SER A N 1
ATOM 813 C CA . SER A 1 106 ? -12.875 4.594 -5.145 1 91.25 106 SER A CA 1
ATOM 814 C C . SER A 1 106 ? -12.781 3.914 -3.781 1 91.25 106 SER A C 1
ATOM 816 O O . SER A 1 106 ? -13.68 3.156 -3.398 1 91.25 106 SER A O 1
ATOM 818 N N . LYS A 1 107 ? -11.75 4.117 -3.123 1 91.81 107 LYS A N 1
ATOM 819 C CA . LYS A 1 107 ? -11.539 3.523 -1.806 1 91.81 107 LYS A CA 1
ATOM 820 C C . LYS A 1 107 ? -11.422 4.598 -0.729 1 91.81 107 LYS A C 1
ATOM 822 O O . LYS A 1 107 ? -10.539 5.457 -0.798 1 91.81 107 LYS A O 1
ATOM 827 N N . SER A 1 108 ? -12.375 4.535 0.25 1 96.62 108 SER A N 1
ATOM 828 C CA . SER A 1 108 ? -12.406 5.512 1.333 1 96.62 108 SER A CA 1
ATOM 829 C C . SER A 1 108 ? -12.805 4.859 2.654 1 96.62 108 SER A C 1
ATOM 831 O O . SER A 1 108 ? -13.828 4.172 2.729 1 96.62 108 SER A O 1
ATOM 833 N N . PRO A 1 109 ? -11.922 5.113 3.701 1 98.19 109 PRO A N 1
ATOM 834 C CA . PRO A 1 109 ? -10.641 5.824 3.641 1 98.19 109 PRO A CA 1
ATOM 835 C C . PRO A 1 109 ? -9.516 4.957 3.09 1 98.19 109 PRO A C 1
ATOM 837 O O . PRO A 1 109 ? -9.672 3.744 2.945 1 98.19 109 PRO A O 1
ATOM 840 N N . SER A 1 110 ? -8.398 5.527 2.684 1 98.25 110 SER A N 1
ATOM 841 C CA . SER A 1 110 ? -7.129 4.875 2.373 1 98.25 110 SER A CA 1
ATOM 842 C C . SER A 1 110 ? -5.949 5.77 2.725 1 98.25 110 SER A C 1
ATOM 844 O O . SER A 1 110 ? -6.105 6.984 2.881 1 98.25 110 SER A O 1
ATOM 846 N N . MET A 1 111 ? -4.848 5.16 2.879 1 98.56 111 MET A N 1
ATOM 847 C CA . MET A 1 111 ? -3.686 5.93 3.318 1 98.56 111 MET A CA 1
ATOM 848 C C . MET A 1 111 ? -2.434 5.512 2.555 1 98.56 111 MET A C 1
ATOM 850 O O . MET A 1 111 ? -2.256 4.332 2.248 1 98.56 111 MET A O 1
ATOM 854 N N . ILE A 1 112 ? -1.586 6.441 2.352 1 98.56 112 ILE A N 1
ATOM 855 C CA . ILE A 1 112 ? -0.296 6.176 1.725 1 98.56 112 ILE A CA 1
ATOM 856 C C . ILE A 1 112 ? 0.797 6.969 2.436 1 98.56 112 ILE A C 1
ATOM 858 O O . ILE A 1 112 ? 0.64 8.164 2.686 1 98.56 112 ILE A O 1
ATOM 862 N N . LEU A 1 113 ? 1.847 6.285 2.809 1 98.5 113 LEU A N 1
ATOM 863 C CA . LEU A 1 113 ? 3 6.926 3.432 1 98.5 113 LEU A CA 1
ATOM 864 C C . LEU A 1 113 ? 4.078 7.23 2.396 1 98.5 113 LEU A C 1
ATOM 866 O O . LEU A 1 113 ? 4.461 6.355 1.617 1 98.5 113 LEU A O 1
ATOM 870 N N . PHE A 1 114 ? 4.465 8.492 2.408 1 97.75 114 PHE A N 1
ATOM 871 C CA . PHE A 1 114 ? 5.555 8.938 1.545 1 97.75 114 PHE A CA 1
ATOM 872 C C . PHE A 1 114 ? 6.812 9.219 2.359 1 97.75 114 PHE A C 1
ATOM 874 O O . PHE A 1 114 ? 6.734 9.781 3.451 1 97.75 114 PHE A O 1
ATOM 881 N N . LYS A 1 115 ? 7.934 8.828 1.854 1 95.88 115 LYS A N 1
ATOM 882 C CA . LYS A 1 115 ? 9.266 9.156 2.357 1 95.88 115 LYS A CA 1
ATOM 883 C C . LYS A 1 115 ? 10.18 9.633 1.232 1 95.88 115 LYS A C 1
ATOM 885 O O . LYS A 1 115 ? 10.305 8.969 0.204 1 95.88 115 LYS A O 1
ATOM 890 N N . ASP A 1 116 ? 10.695 10.898 1.435 1 92.81 116 ASP A N 1
ATOM 891 C CA . ASP A 1 116 ? 11.578 11.492 0.433 1 92.81 116 ASP A CA 1
ATOM 892 C C . ASP A 1 116 ? 10.875 11.602 -0.92 1 92.81 116 ASP A C 1
ATOM 894 O O . ASP A 1 116 ? 11.453 11.242 -1.951 1 92.81 116 ASP A O 1
ATOM 898 N N . GLY A 1 117 ? 9.602 11.859 -0.824 1 93.25 117 GLY A N 1
ATOM 899 C CA . GLY A 1 117 ? 8.82 12.125 -2.021 1 93.25 117 GLY A CA 1
ATOM 900 C C . GLY A 1 117 ? 8.344 10.859 -2.711 1 93.25 117 GLY A C 1
ATOM 901 O O . GLY A 1 117 ? 7.66 10.93 -3.736 1 93.25 117 GLY A O 1
ATOM 902 N N . LYS A 1 118 ? 8.641 9.703 -2.125 1 94.75 118 LYS A N 1
ATOM 903 C CA . LYS A 1 118 ? 8.273 8.43 -2.732 1 94.75 118 LYS A CA 1
ATOM 904 C C . LYS A 1 118 ? 7.324 7.645 -1.831 1 94.75 118 LYS A C 1
ATOM 906 O O . LYS A 1 118 ? 7.469 7.656 -0.607 1 94.75 118 LYS A O 1
ATOM 911 N N . PRO A 1 119 ? 6.355 6.934 -2.463 1 96.94 119 PRO A N 1
ATOM 912 C CA . PRO A 1 119 ? 5.504 6.082 -1.627 1 96.94 119 PRO A CA 1
ATOM 913 C C . PRO A 1 119 ? 6.258 4.887 -1.046 1 96.94 119 PRO A C 1
ATOM 915 O O . PRO A 1 119 ? 7.117 4.309 -1.717 1 96.94 119 PRO A O 1
ATOM 918 N N . VAL A 1 120 ? 5.906 4.555 0.17 1 96.31 120 VAL A N 1
ATOM 919 C CA . VAL A 1 120 ? 6.633 3.443 0.775 1 96.31 120 VAL A CA 1
ATOM 920 C C . VAL A 1 120 ? 5.648 2.354 1.201 1 96.31 120 VAL A C 1
ATOM 922 O O . VAL A 1 120 ? 5.98 1.166 1.177 1 96.31 120 VAL A O 1
ATOM 925 N N . THR A 1 121 ? 4.469 2.711 1.623 1 97.44 121 THR A N 1
ATOM 926 C CA . THR A 1 121 ? 3.447 1.735 1.978 1 97.44 121 THR A CA 1
ATOM 927 C C . THR A 1 121 ? 2.055 2.352 1.882 1 97.44 121 THR A C 1
ATOM 929 O O . THR A 1 121 ? 1.909 3.576 1.912 1 97.44 121 THR A O 1
ATOM 932 N N . ARG A 1 122 ? 1.137 1.479 1.717 1 97.69 122 ARG A N 1
ATOM 933 C CA . ARG A 1 122 ? -0.249 1.913 1.563 1 97.69 122 ARG A CA 1
ATOM 934 C C . ARG A 1 122 ? -1.201 0.969 2.289 1 97.69 122 ARG A C 1
ATOM 936 O O . ARG A 1 122 ? -0.962 -0.239 2.348 1 97.69 122 ARG A O 1
ATOM 943 N N . LEU A 1 123 ? -2.244 1.566 2.889 1 97.88 123 LEU A N 1
ATOM 944 C CA . LEU A 1 123 ? -3.41 0.872 3.424 1 97.88 123 LEU A CA 1
ATOM 945 C C . LEU A 1 123 ? -4.672 1.266 2.664 1 97.88 123 LEU A C 1
ATOM 947 O O . LEU A 1 123 ? -4.949 2.453 2.484 1 97.88 123 LEU A O 1
ATOM 951 N N . TYR A 1 124 ? -5.492 0.308 2.268 1 97.25 124 TYR A N 1
ATOM 952 C CA . TYR A 1 124 ? -6.617 0.581 1.384 1 97.25 124 TYR A CA 1
ATOM 953 C C . TYR A 1 124 ? -7.926 0.625 2.166 1 97.25 124 TYR A C 1
ATOM 955 O O . TYR A 1 124 ? -9 0.816 1.585 1 97.25 124 TYR A O 1
ATOM 963 N N . GLU A 1 125 ? -7.875 0.447 3.51 1 94.19 125 GLU A N 1
ATOM 964 C CA . GLU A 1 125 ? -9.125 0.383 4.262 1 94.19 125 GLU A CA 1
ATOM 965 C C . GLU A 1 125 ? -9.016 1.145 5.578 1 94.19 125 GLU A C 1
ATOM 967 O O . GLU A 1 125 ? -7.918 1.495 6.012 1 94.19 125 GLU A O 1
ATOM 972 N N . GLN A 1 126 ? -10.211 1.364 6.094 1 96.62 126 GLN A N 1
ATOM 973 C CA . GLN A 1 126 ? -10.258 1.969 7.422 1 96.62 126 GLN A CA 1
ATOM 974 C C . GLN A 1 126 ? -9.492 1.124 8.438 1 96.62 126 GLN A C 1
ATOM 976 O O . GLN A 1 126 ? -9.641 -0.098 8.477 1 96.62 126 GLN A O 1
ATOM 981 N N . THR A 1 127 ? -8.641 1.801 9.18 1 96.75 127 THR A N 1
ATOM 982 C CA . THR A 1 127 ? -7.727 1.118 10.086 1 96.75 127 THR A CA 1
ATOM 983 C C . THR A 1 127 ? -7.707 1.804 11.453 1 96.75 127 THR A C 1
ATOM 985 O O . THR A 1 127 ? -7.719 3.033 11.531 1 96.75 127 THR A O 1
ATOM 988 N N . HIS A 1 128 ? -7.68 0.989 12.477 1 97.12 128 HIS A N 1
ATOM 989 C CA . HIS A 1 128 ? -7.598 1.501 13.844 1 97.12 128 HIS A CA 1
ATOM 990 C C . HIS A 1 128 ? -6.281 2.232 14.078 1 97.12 128 HIS A C 1
ATOM 992 O O . HIS A 1 128 ? -5.242 1.841 13.539 1 97.12 128 HIS A O 1
ATOM 998 N N . TYR A 1 129 ? -6.328 3.268 14.977 1 97.81 129 TYR A N 1
ATOM 999 C CA . TYR A 1 129 ? -5.184 4.16 15.125 1 97.81 129 TYR A CA 1
ATOM 1000 C C . TYR A 1 129 ? -3.947 3.393 15.578 1 97.81 129 TYR A C 1
ATOM 1002 O O . TYR A 1 129 ? -2.828 3.701 15.164 1 97.81 129 TYR A O 1
ATOM 1010 N N . LEU A 1 130 ? -4.066 2.371 16.422 1 97 130 LEU A N 1
ATOM 1011 C CA . LEU A 1 130 ? -2.912 1.614 16.906 1 97 130 LEU A CA 1
ATOM 1012 C C . LEU A 1 130 ? -2.254 0.855 15.75 1 97 130 LEU A C 1
ATOM 1014 O O . LEU A 1 130 ? -1.027 0.758 15.688 1 97 130 LEU A O 1
ATOM 1018 N N . GLU A 1 131 ? -3.082 0.346 14.891 1 95.31 131 GLU A N 1
ATOM 1019 C CA . GLU A 1 131 ? -2.566 -0.369 13.727 1 95.31 131 GLU A CA 1
ATOM 1020 C C . GLU A 1 131 ? -1.903 0.588 12.742 1 95.31 131 GLU A C 1
ATOM 1022 O O . GLU A 1 131 ? -0.885 0.253 12.133 1 95.31 131 GLU A O 1
ATOM 1027 N N . ILE A 1 132 ? -2.518 1.749 12.547 1 97.19 132 ILE A N 1
ATOM 1028 C CA . ILE A 1 132 ? -1.905 2.773 11.711 1 97.19 132 ILE A CA 1
ATOM 1029 C C . ILE A 1 132 ? -0.497 3.08 12.219 1 97.19 132 ILE A C 1
ATOM 1031 O O . ILE A 1 132 ? 0.467 3.043 11.453 1 97.19 132 ILE A O 1
ATOM 1035 N N . VAL A 1 133 ? -0.394 3.316 13.523 1 96.81 133 VAL A N 1
ATOM 1036 C CA . VAL A 1 133 ? 0.88 3.701 14.125 1 96.81 133 VAL A CA 1
ATOM 1037 C C . VAL A 1 133 ? 1.88 2.553 13.992 1 96.81 133 VAL A C 1
ATOM 1039 O O . VAL A 1 133 ? 3.049 2.775 13.664 1 96.81 133 VAL A O 1
ATOM 1042 N N . ALA A 1 134 ? 1.413 1.388 14.266 1 93.31 134 ALA A N 1
ATOM 1043 C CA . ALA A 1 134 ? 2.289 0.223 14.172 1 93.31 134 ALA A CA 1
ATOM 1044 C C . ALA A 1 134 ? 2.793 0.024 12.742 1 93.31 134 ALA A C 1
ATOM 1046 O O . ALA A 1 134 ? 3.982 -0.219 12.531 1 93.31 134 ALA A O 1
ATOM 1047 N N . HIS A 1 135 ? 1.924 0.165 11.773 1 93.44 135 HIS A N 1
ATOM 1048 C CA . HIS A 1 135 ? 2.234 -0.058 10.367 1 93.44 135 HIS A CA 1
ATOM 1049 C C . HIS A 1 135 ? 3.17 1.019 9.828 1 93.44 135 HIS A C 1
ATOM 1051 O O . HIS A 1 135 ? 4.16 0.711 9.164 1 93.44 135 HIS A O 1
ATOM 1057 N N . MET A 1 136 ? 2.906 2.229 10.148 1 95.31 136 MET A N 1
ATOM 1058 C CA . MET A 1 136 ? 3.662 3.354 9.609 1 95.31 136 MET A CA 1
ATOM 1059 C C . MET A 1 136 ? 4.961 3.557 10.383 1 95.31 136 MET A C 1
ATOM 1061 O O . MET A 1 136 ? 5.977 3.945 9.805 1 95.31 136 MET A O 1
ATOM 1065 N N . GLY A 1 137 ? 4.883 3.311 11.703 1 91.62 137 GLY A N 1
ATOM 1066 C CA . GLY A 1 137 ? 6 3.592 12.594 1 91.62 137 GLY A CA 1
ATOM 1067 C C . GLY A 1 137 ? 7.293 2.932 12.148 1 91.62 137 GLY A C 1
ATOM 1068 O O . GLY A 1 137 ? 8.375 3.498 12.32 1 91.62 137 GLY A O 1
ATOM 1069 N N . LYS A 1 138 ? 7.215 1.829 11.531 1 87.06 138 LYS A N 1
ATOM 1070 C CA . LYS A 1 138 ? 8.406 1.099 11.109 1 87.06 138 LYS A CA 1
ATOM 1071 C C . LYS A 1 138 ? 9.18 1.876 10.047 1 87.06 138 LYS A C 1
ATOM 1073 O O . LYS A 1 138 ? 10.406 1.76 9.953 1 87.06 138 LYS A O 1
ATOM 1078 N N . PHE A 1 139 ? 8.469 2.633 9.25 1 92.06 139 PHE A N 1
ATOM 1079 C CA . PHE A 1 139 ? 9.062 3.377 8.148 1 92.06 139 PHE A CA 1
ATOM 1080 C C . PHE A 1 139 ? 9.5 4.762 8.602 1 92.06 139 PHE A C 1
ATOM 1082 O O . PHE A 1 139 ? 10.188 5.48 7.863 1 92.06 139 PHE A O 1
ATOM 1089 N N . CYS A 1 140 ? 9.133 5.145 9.773 1 91.94 140 CYS A N 1
ATOM 1090 C CA . CYS A 1 140 ? 9.359 6.508 10.242 1 91.94 140 CYS A CA 1
ATOM 1091 C C . CYS A 1 140 ? 10.586 6.574 11.148 1 91.94 140 CYS A C 1
ATOM 1093 O O . CYS A 1 140 ? 11.102 7.66 11.422 1 91.94 140 CYS A O 1
ATOM 1095 N N . ASP A 1 141 ? 10.914 5.477 11.938 1 72.88 141 ASP A N 1
ATOM 1096 C CA . ASP A 1 141 ? 12.055 5.461 12.836 1 72.88 141 ASP A CA 1
ATOM 1097 C C . ASP A 1 141 ? 13.367 5.301 12.062 1 72.88 141 ASP A C 1
ATOM 1099 O O . ASP A 1 141 ? 14.43 5.691 12.547 1 72.88 141 ASP A O 1
ATOM 1103 N N . GLU A 1 142 ? 13.398 4.656 10.992 1 53.97 142 GLU A N 1
ATOM 1104 C CA . GLU A 1 142 ? 14.648 4.277 10.344 1 53.97 142 GLU A CA 1
ATOM 1105 C C . GLU A 1 142 ? 15.359 5.492 9.75 1 53.97 142 GLU A C 1
ATOM 1107 O O . GLU A 1 142 ? 16.406 5.359 9.125 1 53.97 142 GLU A O 1
ATOM 1112 N N . SER A 1 143 ? 15.164 6.707 10.102 1 44.09 143 SER A N 1
ATOM 1113 C CA . SER A 1 143 ? 16.141 7.734 9.742 1 44.09 143 SER A CA 1
ATOM 1114 C C . SER A 1 143 ? 17.422 7.598 10.562 1 44.09 143 SER A C 1
ATOM 1116 O O . SER A 1 143 ? 17.375 7.207 11.727 1 44.09 143 SER A O 1
ATOM 1118 N N . MET B 1 1 ? -19.625 -112.25 -12.203 1 21.89 1 MET B N 1
ATOM 1119 C CA . MET B 1 1 ? -20.141 -112.25 -13.57 1 21.89 1 MET B CA 1
ATOM 1120 C C . MET B 1 1 ? -20.391 -110.812 -14.039 1 21.89 1 MET B C 1
ATOM 1122 O O . MET B 1 1 ? -21.141 -110.562 -15 1 21.89 1 MET B O 1
ATOM 1126 N N . LYS B 1 2 ? -20.141 -110 -12.852 1 33.94 2 LYS B N 1
ATOM 1127 C CA . LYS B 1 2 ? -20.562 -108.625 -12.789 1 33.94 2 LYS B CA 1
ATOM 1128 C C . LYS B 1 2 ? -20.125 -107.812 -14.039 1 33.94 2 LYS B C 1
ATOM 1130 O O . LYS B 1 2 ? -18.938 -107.562 -14.227 1 33.94 2 LYS B O 1
ATOM 1135 N N . THR B 1 3 ? -20.844 -108.062 -15.016 1 24.73 3 THR B N 1
ATOM 1136 C CA . THR B 1 3 ? -20.641 -107.875 -16.453 1 24.73 3 THR B CA 1
ATOM 1137 C C . THR B 1 3 ? -20.328 -106.438 -16.75 1 24.73 3 THR B C 1
ATOM 1139 O O . THR B 1 3 ? -19.266 -106.125 -17.297 1 24.73 3 THR B O 1
ATOM 1142 N N . THR B 1 4 ? -21.266 -105.625 -17.641 1 25.52 4 THR B N 1
ATOM 1143 C CA . THR B 1 4 ? -21.203 -105.312 -19.062 1 25.52 4 THR B CA 1
ATOM 1144 C C . THR B 1 4 ? -20.922 -103.812 -19.266 1 25.52 4 THR B C 1
ATOM 1146 O O . THR B 1 4 ? -20.078 -103.438 -20.078 1 25.52 4 THR B O 1
ATOM 1149 N N . ILE B 1 5 ? -21.797 -102.875 -18.719 1 28.17 5 ILE B N 1
ATOM 1150 C CA . ILE B 1 5 ? -22.422 -101.938 -19.703 1 28.17 5 ILE B CA 1
ATOM 1151 C C . ILE B 1 5 ? -21.453 -100.875 -20.094 1 28.17 5 ILE B C 1
ATOM 1153 O O . ILE B 1 5 ? -20.656 -100.375 -19.266 1 28.17 5 ILE B O 1
ATOM 1157 N N . ILE B 1 6 ? -21.578 -100.125 -21.312 1 25.59 6 ILE B N 1
ATOM 1158 C CA . ILE B 1 6 ? -21.047 -99.562 -22.547 1 25.59 6 ILE B CA 1
ATOM 1159 C C . ILE B 1 6 ? -20.734 -98.062 -22.328 1 25.59 6 ILE B C 1
ATOM 1161 O O . ILE B 1 6 ? -19.781 -97.562 -22.906 1 25.59 6 ILE B O 1
ATOM 1165 N N . ALA B 1 7 ? -21.406 -97.25 -21.375 1 29.36 7 ALA B N 1
ATOM 1166 C CA . ALA B 1 7 ? -21.875 -96 -21.969 1 29.36 7 ALA B CA 1
ATOM 1167 C C . ALA B 1 7 ? -20.688 -95.062 -22.281 1 29.36 7 ALA B C 1
ATOM 1169 O O . ALA B 1 7 ? -19.797 -94.875 -21.453 1 29.36 7 ALA B O 1
ATOM 1170 N N . SER B 1 8 ? -20.438 -94.688 -23.562 1 28.52 8 SER B N 1
ATOM 1171 C CA . SER B 1 8 ? -19.531 -93.938 -24.469 1 28.52 8 SER B CA 1
ATOM 1172 C C . SER B 1 8 ? -19.484 -92.438 -24.141 1 28.52 8 SER B C 1
ATOM 1174 O O . SER B 1 8 ? -18.859 -91.688 -24.859 1 28.52 8 SER B O 1
ATOM 1176 N N . TYR B 1 9 ? -20.031 -92 -22.984 1 28.89 9 TYR B N 1
ATOM 1177 C CA . TYR B 1 9 ? -20.359 -90.562 -23.125 1 28.89 9 TYR B CA 1
ATOM 1178 C C . TYR B 1 9 ? -19.156 -89.75 -23.625 1 28.89 9 TYR B C 1
ATOM 1180 O O . TYR B 1 9 ? -18.047 -89.938 -23.125 1 28.89 9 TYR B O 1
ATOM 1188 N N . LEU B 1 10 ? -19.25 -89 -24.812 1 27.41 10 LEU B N 1
ATOM 1189 C CA . LEU B 1 10 ? -18.703 -88.125 -25.844 1 27.41 10 LEU B CA 1
ATOM 1190 C C . LEU B 1 10 ? -18.047 -86.875 -25.203 1 27.41 10 LEU B C 1
ATOM 1192 O O . LEU B 1 10 ? -18.641 -86.25 -24.344 1 27.41 10 LEU B O 1
ATOM 1196 N N . ALA B 1 11 ? -16.688 -86.75 -25.297 1 28.98 11 ALA B N 1
ATOM 1197 C CA . ALA B 1 11 ? -15.578 -85.875 -24.891 1 28.98 11 ALA B CA 1
ATOM 1198 C C . ALA B 1 11 ? -15.758 -84.438 -25.438 1 28.98 11 ALA B C 1
ATOM 1200 O O . ALA B 1 11 ? -14.906 -83.938 -26.172 1 28.98 11 ALA B O 1
ATOM 1201 N N . LEU B 1 12 ? -17.156 -83.875 -25.406 1 28.22 12 LEU B N 1
ATOM 1202 C CA . LEU B 1 12 ? -17.266 -82.688 -26.172 1 28.22 12 LEU B CA 1
ATOM 1203 C C . LEU B 1 12 ? -16.219 -81.625 -25.734 1 28.22 12 LEU B C 1
ATOM 1205 O O . LEU B 1 12 ? -16.109 -81.312 -24.547 1 28.22 12 LEU B O 1
ATOM 1209 N N . LEU B 1 13 ? -15.148 -81.5 -26.516 1 27.44 13 LEU B N 1
ATOM 1210 C CA . LEU B 1 13 ? -13.992 -80.625 -26.578 1 27.44 13 LEU B CA 1
ATOM 1211 C C . LEU B 1 13 ? -14.43 -79.125 -26.531 1 27.44 13 LEU B C 1
ATOM 1213 O O . LEU B 1 13 ? -15 -78.625 -27.5 1 27.44 13 LEU B O 1
ATOM 1217 N N . ALA B 1 14 ? -15.344 -78.812 -25.516 1 27.27 14 ALA B N 1
ATOM 1218 C CA . ALA B 1 14 ? -15.836 -77.438 -25.594 1 27.27 14 ALA B CA 1
ATOM 1219 C C . ALA B 1 14 ? -14.68 -76.438 -25.719 1 27.27 14 ALA B C 1
ATOM 1221 O O . ALA B 1 14 ? -13.773 -76.438 -24.891 1 27.27 14 ALA B O 1
ATOM 1222 N N . ALA B 1 15 ? -14.281 -76.062 -26.969 1 30.09 15 ALA B N 1
ATOM 1223 C CA . ALA B 1 15 ? -13.367 -75.062 -27.469 1 30.09 15 ALA B CA 1
ATOM 1224 C C . ALA B 1 15 ? -13.609 -73.75 -26.781 1 30.09 15 ALA B C 1
ATOM 1226 O O . ALA B 1 15 ? -14.695 -73.125 -26.906 1 30.09 15 ALA B O 1
ATOM 1227 N N . ILE B 1 16 ? -13.297 -73.625 -25.516 1 29.34 16 ILE B N 1
ATOM 1228 C CA . ILE B 1 16 ? -13.469 -72.312 -24.828 1 29.34 16 ILE B CA 1
ATOM 1229 C C . ILE B 1 16 ? -12.781 -71.25 -25.609 1 29.34 16 ILE B C 1
ATOM 1231 O O . ILE B 1 16 ? -11.562 -71.25 -25.812 1 29.34 16 ILE B O 1
ATOM 1235 N N . SER B 1 17 ? -13.422 -70.875 -26.75 1 27.97 17 SER B N 1
ATOM 1236 C CA . SER B 1 17 ? -12.977 -69.688 -27.531 1 27.97 17 SER B CA 1
ATOM 1237 C C . SER B 1 17 ? -12.617 -68.5 -26.625 1 27.97 17 SER B C 1
ATOM 1239 O O . SER B 1 17 ? -13.422 -68.062 -25.797 1 27.97 17 SER B O 1
ATOM 1241 N N . VAL B 1 18 ? -11.359 -68.5 -26.141 1 29.31 18 VAL B N 1
ATOM 1242 C CA . VAL B 1 18 ? -10.742 -67.375 -25.453 1 29.31 18 VAL B CA 1
ATOM 1243 C C . VAL B 1 18 ? -11.023 -66.125 -26.234 1 29.31 18 VAL B C 1
ATOM 1245 O O . VAL B 1 18 ? -10.562 -65.938 -27.359 1 29.31 18 VAL B O 1
ATOM 1248 N N . VAL B 1 19 ? -12.398 -65.812 -26.422 1 27.02 19 VAL B N 1
ATOM 1249 C CA . VAL B 1 19 ? -12.68 -64.562 -27.078 1 27.02 19 VAL B CA 1
ATOM 1250 C C . VAL B 1 19 ? -11.727 -63.469 -26.547 1 27.02 19 VAL B C 1
ATOM 1252 O O . VAL B 1 19 ? -11.586 -63.281 -25.328 1 27.02 19 VAL B O 1
ATOM 1255 N N . ASN B 1 20 ? -10.578 -63.281 -27.312 1 31.36 20 ASN B N 1
ATOM 1256 C CA . ASN B 1 20 ? -9.648 -62.156 -27.234 1 31.36 20 ASN B CA 1
ATOM 1257 C C . ASN B 1 20 ? -10.398 -60.844 -27.109 1 31.36 20 ASN B C 1
ATOM 1259 O O . ASN B 1 20 ? -11.016 -60.375 -28.078 1 31.36 20 ASN B O 1
ATOM 1263 N N . ALA B 1 21 ? -11.383 -60.75 -26.172 1 28.09 21 ALA B N 1
ATOM 1264 C CA . ALA B 1 21 ? -12.031 -59.438 -26.125 1 28.09 21 ALA B CA 1
ATOM 1265 C C . ALA B 1 21 ? -11.008 -58.312 -26.109 1 28.09 21 ALA B C 1
ATOM 1267 O O . ALA B 1 21 ? -10.172 -58.219 -25.203 1 28.09 21 ALA B O 1
ATOM 1268 N N . PHE B 1 22 ? -10.391 -58.031 -27.328 1 29.84 22 PHE B N 1
ATOM 1269 C CA . PHE B 1 22 ? -9.648 -56.812 -27.516 1 29.84 22 PHE B CA 1
ATOM 1270 C C . PHE B 1 22 ? -10.422 -55.625 -26.953 1 29.84 22 PHE B C 1
ATOM 1272 O O . PHE B 1 22 ? -11.492 -55.281 -27.453 1 29.84 22 PHE B O 1
ATOM 1279 N N . VAL B 1 23 ? -10.727 -55.688 -25.719 1 31.09 23 VAL B N 1
ATOM 1280 C CA . VAL B 1 23 ? -11.391 -54.469 -25.297 1 31.09 23 VAL B CA 1
ATOM 1281 C C . VAL B 1 23 ? -10.641 -53.25 -25.844 1 31.09 23 VAL B C 1
ATOM 1283 O O . VAL B 1 23 ? -9.438 -53.094 -25.625 1 31.09 23 VAL B O 1
ATOM 1286 N N . PRO B 1 24 ? -11.109 -52.75 -26.969 1 27.84 24 PRO B N 1
ATOM 1287 C CA . PRO B 1 24 ? -10.438 -51.531 -27.438 1 27.84 24 PRO B CA 1
ATOM 1288 C C . PRO B 1 24 ? -10.109 -50.562 -26.312 1 27.84 24 PRO B C 1
ATOM 1290 O O . PRO B 1 24 ? -10.969 -50.281 -25.453 1 27.84 24 PRO B O 1
ATOM 1293 N N . GLN B 1 25 ? -8.938 -50.812 -25.703 1 26.34 25 GLN B N 1
ATOM 1294 C CA . GLN B 1 25 ? -8.547 -49.781 -24.766 1 26.34 25 GLN B CA 1
ATOM 1295 C C . GLN B 1 25 ? -8.852 -48.375 -25.328 1 26.34 25 GLN B C 1
ATOM 1297 O O . GLN B 1 25 ? -8.375 -48.031 -26.406 1 26.34 25 GLN B O 1
ATOM 1302 N N . SER B 1 26 ? -10.141 -48.062 -25.375 1 28.61 26 SER B N 1
ATOM 1303 C CA . SER B 1 26 ? -10.328 -46.688 -25.766 1 28.61 26 SER B CA 1
ATOM 1304 C C . SER B 1 26 ? -9.148 -45.812 -25.328 1 28.61 26 SER B C 1
ATOM 1306 O O . SER B 1 26 ? -8.688 -45.906 -24.188 1 28.61 26 SER B O 1
ATOM 1308 N N . SER B 1 27 ? -8.227 -45.656 -26.234 1 27.16 27 SER B N 1
ATOM 1309 C CA . SER B 1 27 ? -7.16 -44.656 -26.109 1 27.16 27 SER B CA 1
ATOM 1310 C C . SER B 1 27 ? -7.66 -43.406 -25.422 1 27.16 27 SER B C 1
ATOM 1312 O O . SER B 1 27 ? -8.539 -42.719 -25.938 1 27.16 27 SER B O 1
ATOM 1314 N N . ALA B 1 28 ? -8.031 -43.5 -24.219 1 28.06 28 ALA B N 1
ATOM 1315 C CA . ALA B 1 28 ? -8.289 -42.219 -23.594 1 28.06 28 ALA B CA 1
ATOM 1316 C C . ALA B 1 28 ? -7.301 -41.156 -24.109 1 28.06 28 ALA B C 1
ATOM 1318 O O . ALA B 1 28 ? -6.09 -41.375 -24.094 1 28.06 28 ALA B O 1
ATOM 1319 N N . ASN B 1 29 ? -7.578 -40.562 -25.219 1 29.72 29 ASN B N 1
ATOM 1320 C CA . ASN B 1 29 ? -6.973 -39.281 -25.625 1 29.72 29 ASN B CA 1
ATOM 1321 C C . ASN B 1 29 ? -6.477 -38.5 -24.406 1 29.72 29 ASN B C 1
ATOM 1323 O O . ASN B 1 29 ? -7.27 -38.125 -23.547 1 29.72 29 ASN B O 1
ATOM 1327 N N . VAL B 1 30 ? -5.496 -39.062 -23.828 1 26.2 30 VAL B N 1
ATOM 1328 C CA . VAL B 1 30 ? -4.77 -38.219 -22.875 1 26.2 30 VAL B CA 1
ATOM 1329 C C . VAL B 1 30 ? -4.742 -36.781 -23.375 1 26.2 30 VAL B C 1
ATOM 1331 O O . VAL B 1 30 ? -4.258 -36.531 -24.469 1 26.2 30 VAL B O 1
ATOM 1334 N N . PHE B 1 31 ? -5.914 -36.219 -23.453 1 29.75 31 PHE B N 1
ATOM 1335 C CA . PHE B 1 31 ? -5.668 -34.781 -23.609 1 29.75 31 PHE B CA 1
ATOM 1336 C C . PHE B 1 31 ? -4.312 -34.406 -23.031 1 29.75 31 PHE B C 1
ATOM 1338 O O . PHE B 1 31 ? -4.023 -34.688 -21.859 1 29.75 31 PHE B O 1
ATOM 1345 N N . GLY B 1 32 ? -3.279 -34.938 -23.641 1 29.27 32 GLY B N 1
ATOM 1346 C CA . GLY B 1 32 ? -2.033 -34.281 -23.297 1 29.27 32 GLY B CA 1
ATOM 1347 C C . GLY B 1 32 ? -2.236 -32.906 -22.703 1 29.27 32 GLY B C 1
ATOM 1348 O O . GLY B 1 32 ? -2.785 -32 -23.359 1 29.27 32 GLY B O 1
ATOM 1349 N N . ARG B 1 33 ? -2.74 -32.844 -21.516 1 33.41 33 ARG B N 1
ATOM 1350 C CA . ARG B 1 33 ? -2.59 -31.578 -20.812 1 33.41 33 ARG B CA 1
ATOM 1351 C C . ARG B 1 33 ? -1.296 -30.875 -21.219 1 33.41 33 ARG B C 1
ATOM 1353 O O . ARG B 1 33 ? -0.224 -31.203 -20.703 1 33.41 33 ARG B O 1
ATOM 1360 N N . GLY B 1 34 ? -0.779 -31.125 -22.453 1 31.91 34 GLY B N 1
ATOM 1361 C CA . GLY B 1 34 ? 0.363 -30.344 -22.891 1 31.91 34 GLY B CA 1
ATOM 1362 C C . GLY B 1 34 ? 0.642 -29.141 -22 1 31.91 34 GLY B C 1
ATOM 1363 O O . GLY B 1 34 ? -0.155 -28.828 -21.109 1 31.91 34 GLY B O 1
ATOM 1364 N N . SER B 1 35 ? 1.709 -28.281 -22.391 1 32.94 35 SER B N 1
ATOM 1365 C CA . SER B 1 35 ? 2.256 -27.172 -21.625 1 32.94 35 SER B CA 1
ATOM 1366 C C . SER B 1 35 ? 1.148 -26.234 -21.141 1 32.94 35 SER B C 1
ATOM 1368 O O . SER B 1 35 ? 0.609 -25.453 -21.922 1 32.94 35 SER B O 1
ATOM 1370 N N . ALA B 1 36 ? 0.146 -26.391 -20.641 1 39.03 36 ALA B N 1
ATOM 1371 C CA . ALA B 1 36 ? -0.586 -25.5 -19.734 1 39.03 36 ALA B CA 1
ATOM 1372 C C . ALA B 1 36 ? 0.292 -24.344 -19.281 1 39.03 36 ALA B C 1
ATOM 1374 O O . ALA B 1 36 ? -0.013 -23.672 -18.297 1 39.03 36 ALA B O 1
ATOM 1375 N N . LEU B 1 37 ? 1.575 -24.172 -19.484 1 41.25 37 LEU B N 1
ATOM 1376 C CA . LEU B 1 37 ? 2.789 -23.406 -19.219 1 41.25 37 LEU B CA 1
ATOM 1377 C C . LEU B 1 37 ? 2.477 -21.922 -19.062 1 41.25 37 LEU B C 1
ATOM 1379 O O . LEU B 1 37 ? 2.859 -21.297 -18.078 1 41.25 37 LEU B O 1
ATOM 1383 N N . GLY B 1 38 ? 2.672 -20.969 -20.281 1 45.62 38 GLY B N 1
ATOM 1384 C CA . GLY B 1 38 ? 2.732 -19.516 -20.125 1 45.62 38 GLY B CA 1
ATOM 1385 C C . GLY B 1 38 ? 1.364 -18.875 -20.047 1 45.62 38 GLY B C 1
ATOM 1386 O O . GLY B 1 38 ? 1.131 -17.828 -20.656 1 45.62 38 GLY B O 1
ATOM 1387 N N . ALA B 1 39 ? 0.445 -19.438 -19.875 1 54.12 39 ALA B N 1
ATOM 1388 C CA . ALA B 1 39 ? -0.833 -18.734 -19.875 1 54.12 39 ALA B CA 1
ATOM 1389 C C . ALA B 1 39 ? -0.698 -17.344 -19.234 1 54.12 39 ALA B C 1
ATOM 1391 O O . ALA B 1 39 ? -0.265 -17.219 -18.094 1 54.12 39 ALA B O 1
ATOM 1392 N N . LYS B 1 40 ? -0.462 -16.438 -20.203 1 78.75 40 LYS B N 1
ATOM 1393 C CA . LYS B 1 40 ? -0.416 -15.031 -19.797 1 78.75 40 LYS B CA 1
ATOM 1394 C C . LYS B 1 40 ? -1.795 -14.539 -19.359 1 78.75 40 LYS B C 1
ATOM 1396 O O . LYS B 1 40 ? -2.797 -14.844 -20.016 1 78.75 40 LYS B O 1
ATOM 1401 N N . TYR B 1 41 ? -1.995 -14.398 -18.188 1 90.06 41 TYR B N 1
ATOM 1402 C CA . TYR B 1 41 ? -3.184 -13.75 -17.641 1 90.06 41 TYR B CA 1
ATOM 1403 C C . TYR B 1 41 ? -3.266 -12.297 -18.094 1 90.06 41 TYR B C 1
ATOM 1405 O O . TYR B 1 41 ? -2.238 -11.641 -18.281 1 90.06 41 TYR B O 1
ATOM 1413 N N . ASN B 1 42 ? -4.508 -11.961 -18.281 1 92.5 42 ASN B N 1
ATOM 1414 C CA . ASN B 1 42 ? -4.695 -10.609 -18.828 1 92.5 42 ASN B CA 1
ATOM 1415 C C . ASN B 1 42 ? -5.109 -9.633 -17.734 1 92.5 42 ASN B C 1
ATOM 1417 O O . ASN B 1 42 ? -5.129 -8.422 -17.953 1 92.5 42 ASN B O 1
ATOM 1421 N N . SER B 1 43 ? -5.547 -10.18 -16.578 1 96 43 SER B N 1
ATOM 1422 C CA . SER B 1 43 ? -5.988 -9.32 -15.484 1 96 43 SER B CA 1
ATOM 1423 C C . SER B 1 43 ? -5.609 -9.906 -14.125 1 96 43 SER B C 1
ATOM 1425 O O . SER B 1 43 ? -5.395 -11.117 -14.008 1 96 43 SER B O 1
ATOM 1427 N N . MET B 1 44 ? -5.512 -9.047 -13.156 1 96.62 44 MET B N 1
ATOM 1428 C CA . MET B 1 44 ? -5.266 -9.508 -11.797 1 96.62 44 MET B CA 1
ATOM 1429 C C . MET B 1 44 ? -6.383 -10.438 -11.328 1 96.62 44 MET B C 1
ATOM 1431 O O . MET B 1 44 ? -6.129 -11.414 -10.617 1 96.62 44 MET B O 1
ATOM 1435 N N . ASP B 1 45 ? -7.57 -10.172 -11.82 1 96.5 45 ASP B N 1
ATOM 1436 C CA . ASP B 1 45 ? -8.703 -11.023 -11.461 1 96.5 45 ASP B CA 1
ATOM 1437 C C . ASP B 1 45 ? -8.461 -12.469 -11.891 1 96.5 45 ASP B C 1
ATOM 1439 O O . ASP B 1 45 ? -8.781 -13.406 -11.156 1 96.5 45 ASP B O 1
ATOM 1443 N N . GLU B 1 46 ? -7.988 -12.609 -13.031 1 96.25 46 GLU B N 1
ATOM 1444 C CA . GLU B 1 46 ? -7.691 -13.945 -13.539 1 96.25 46 GLU B CA 1
ATOM 1445 C C . GLU B 1 46 ? -6.629 -14.633 -12.695 1 96.25 46 GLU B C 1
ATOM 1447 O O . GLU B 1 46 ? -6.734 -15.828 -12.406 1 96.25 46 GLU B O 1
ATOM 1452 N N . ILE B 1 47 ? -5.648 -13.891 -12.234 1 96.06 47 ILE B N 1
ATOM 1453 C CA . ILE B 1 47 ? -4.582 -14.445 -11.406 1 96.06 47 ILE B CA 1
ATOM 1454 C C . ILE B 1 47 ? -5.137 -14.836 -10.039 1 96.06 47 ILE B C 1
ATOM 1456 O O . ILE B 1 47 ? -4.895 -15.938 -9.555 1 96.06 47 ILE B O 1
ATOM 1460 N N . LEU B 1 48 ? -5.906 -14.023 -9.445 1 96.88 48 LEU B N 1
ATOM 1461 C CA . LEU B 1 48 ? -6.477 -14.281 -8.125 1 96.88 48 LEU B CA 1
ATOM 1462 C C . LEU B 1 48 ? -7.426 -15.477 -8.172 1 96.88 48 LEU B C 1
ATOM 1464 O O . LEU B 1 48 ? -7.551 -16.203 -7.188 1 96.88 48 LEU B O 1
ATOM 1468 N N . ALA B 1 49 ? -8.016 -15.711 -9.32 1 96 49 ALA B N 1
ATOM 1469 C CA . ALA B 1 49 ? -8.977 -16.797 -9.492 1 96 49 ALA B CA 1
ATOM 1470 C C . ALA B 1 49 ? -8.281 -18.156 -9.422 1 96 49 ALA B C 1
ATOM 1472 O O . ALA B 1 49 ? -8.93 -19.188 -9.234 1 96 49 ALA B O 1
ATOM 1473 N N . LEU B 1 50 ? -6.949 -18.125 -9.602 1 94.75 50 LEU B N 1
ATOM 1474 C CA . LEU B 1 50 ? -6.176 -19.359 -9.508 1 94.75 50 LEU B CA 1
ATOM 1475 C C . LEU B 1 50 ? -6.121 -19.844 -8.062 1 94.75 50 LEU B C 1
ATOM 1477 O O . LEU B 1 50 ? -5.754 -21 -7.812 1 94.75 50 LEU B O 1
ATOM 1481 N N . PHE B 1 51 ? -6.465 -18.984 -7.141 1 94.25 51 PHE B N 1
ATOM 1482 C CA . PHE B 1 51 ? -6.41 -19.312 -5.719 1 94.25 51 PHE B CA 1
ATOM 1483 C C . PHE B 1 51 ? -7.77 -19.094 -5.066 1 94.25 51 PHE B C 1
ATOM 1485 O O . PHE B 1 51 ? -7.945 -18.172 -4.273 1 94.25 51 PHE B O 1
ATOM 1492 N N . PRO B 1 52 ? -8.641 -20 -5.246 1 87.94 52 PRO B N 1
ATOM 1493 C CA . PRO B 1 52 ? -10.031 -19.828 -4.82 1 87.94 52 PRO B CA 1
ATOM 1494 C C . PRO B 1 52 ? -10.219 -20 -3.314 1 87.94 52 PRO B C 1
ATOM 1496 O O . PRO B 1 52 ? -11.273 -19.656 -2.777 1 87.94 52 PRO B O 1
ATOM 1499 N N . ASP B 1 53 ? -9.203 -20.453 -2.699 1 83.5 53 ASP B N 1
ATOM 1500 C CA . ASP B 1 53 ? -9.352 -20.578 -1.255 1 83.5 53 ASP B CA 1
ATOM 1501 C C . ASP B 1 53 ? -9.555 -19.219 -0.596 1 83.5 53 ASP B C 1
ATOM 1503 O O . ASP B 1 53 ? -9.32 -18.188 -1.22 1 83.5 53 ASP B O 1
ATOM 1507 N N . ASP B 1 54 ? -10.055 -19.312 0.551 1 86.75 54 ASP B N 1
ATOM 1508 C CA . ASP B 1 54 ? -10.43 -18.094 1.249 1 86.75 54 ASP B CA 1
ATOM 1509 C C . ASP B 1 54 ? -9.211 -17.406 1.87 1 86.75 54 ASP B C 1
ATOM 1511 O O . ASP B 1 54 ? -9.352 -16.469 2.656 1 86.75 54 ASP B O 1
ATOM 1515 N N . LYS B 1 55 ? -8.008 -17.781 1.358 1 94.56 55 LYS B N 1
ATOM 1516 C CA . LYS B 1 55 ? -6.82 -17.141 1.916 1 94.56 55 LYS B CA 1
ATOM 1517 C C . LYS B 1 55 ? -6.461 -15.883 1.132 1 94.56 55 LYS B C 1
ATOM 1519 O O . LYS B 1 55 ? -6.641 -15.836 -0.087 1 94.56 55 LYS B O 1
ATOM 1524 N N . PRO B 1 56 ? -5.895 -14.883 1.838 1 97.69 56 PRO B N 1
ATOM 1525 C CA . PRO B 1 56 ? -5.324 -13.742 1.122 1 97.69 56 PRO B CA 1
ATOM 1526 C C . PRO B 1 56 ? -4.207 -14.148 0.161 1 97.69 56 PRO B C 1
ATOM 1528 O O . PRO B 1 56 ? -3.555 -15.172 0.364 1 97.69 56 PRO B O 1
ATOM 1531 N N . VAL B 1 57 ? -4.066 -13.383 -0.896 1 98.31 57 VAL B N 1
ATOM 1532 C CA . VAL B 1 57 ? -3.02 -13.625 -1.885 1 98.31 57 VAL B CA 1
ATOM 1533 C C . VAL B 1 57 ? -2.033 -12.461 -1.889 1 98.31 57 VAL B C 1
ATOM 1535 O O . VAL B 1 57 ? -2.414 -11.32 -2.156 1 98.31 57 VAL B O 1
ATOM 1538 N N . LEU B 1 58 ? -0.827 -12.711 -1.498 1 98.62 58 LEU B N 1
ATOM 1539 C CA . LEU B 1 58 ? 0.257 -11.734 -1.572 1 98.62 58 LEU B CA 1
ATOM 1540 C C . LEU B 1 58 ? 0.991 -11.836 -2.906 1 98.62 58 LEU B C 1
ATOM 1542 O O . LEU B 1 58 ? 1.616 -12.859 -3.195 1 98.62 58 LEU B O 1
ATOM 1546 N N . ILE B 1 59 ? 0.881 -10.75 -3.732 1 98.69 59 ILE B N 1
ATOM 1547 C CA . ILE B 1 59 ? 1.576 -10.68 -5.012 1 98.69 59 ILE B CA 1
ATOM 1548 C C . ILE B 1 59 ? 2.898 -9.93 -4.844 1 98.69 59 ILE B C 1
ATOM 1550 O O . ILE B 1 59 ? 2.918 -8.789 -4.379 1 98.69 59 ILE B O 1
ATOM 1554 N N . ASN B 1 60 ? 3.928 -10.578 -5.164 1 98.69 60 ASN B N 1
ATOM 1555 C CA . ASN B 1 60 ? 5.254 -9.977 -5.211 1 98.69 60 ASN B CA 1
ATOM 1556 C C . ASN B 1 60 ? 5.703 -9.719 -6.648 1 98.69 60 ASN B C 1
ATOM 1558 O O . ASN B 1 60 ? 5.918 -10.656 -7.414 1 98.69 60 ASN B O 1
ATOM 1562 N N . PHE B 1 61 ? 5.805 -8.453 -7.016 1 98.62 61 PHE B N 1
ATOM 1563 C CA . PHE B 1 61 ? 6.336 -8.078 -8.32 1 98.62 61 PHE B CA 1
ATOM 1564 C C . PHE B 1 61 ? 7.848 -7.914 -8.266 1 98.62 61 PHE B C 1
ATOM 1566 O O . PHE B 1 61 ? 8.375 -7.309 -7.328 1 98.62 61 PHE B O 1
ATOM 1573 N N . TYR B 1 62 ? 8.422 -8.422 -9.25 1 98.44 62 TYR B N 1
ATOM 1574 C CA . TYR B 1 62 ? 9.867 -8.289 -9.32 1 98.44 62 TYR B CA 1
ATOM 1575 C C . TYR B 1 62 ? 10.344 -8.203 -10.766 1 98.44 62 TYR B C 1
ATOM 1577 O O . TYR B 1 62 ? 9.547 -8.375 -11.695 1 98.44 62 TYR B O 1
ATOM 1585 N N . ASP B 1 63 ? 11.586 -7.754 -10.984 1 97.62 63 ASP B N 1
ATOM 1586 C CA . ASP B 1 63 ? 12.188 -7.742 -12.312 1 97.62 63 ASP B CA 1
ATOM 1587 C C . ASP B 1 63 ? 13.508 -8.5 -12.328 1 97.62 63 ASP B C 1
ATOM 1589 O O . ASP B 1 63 ? 13.898 -9.094 -11.32 1 97.62 63 ASP B O 1
ATOM 1593 N N . ALA B 1 64 ? 14.086 -8.633 -13.508 1 96.31 64 ALA B N 1
ATOM 1594 C CA . ALA B 1 64 ? 15.328 -9.391 -13.641 1 96.31 64 ALA B CA 1
ATOM 1595 C C . ALA B 1 64 ? 16.406 -8.836 -12.719 1 96.31 64 ALA B C 1
ATOM 1597 O O . ALA B 1 64 ? 17.203 -9.594 -12.164 1 96.31 64 ALA B O 1
ATOM 1598 N N . GLY B 1 65 ? 16.453 -7.562 -12.5 1 96.62 65 GLY B N 1
ATOM 1599 C CA . GLY B 1 65 ? 17.5 -6.914 -11.711 1 96.62 65 GLY B CA 1
ATOM 1600 C C . GLY B 1 65 ? 17.344 -7.145 -10.219 1 96.62 65 GLY B C 1
ATOM 1601 O O . GLY B 1 65 ? 18.328 -7.105 -9.484 1 96.62 65 GLY B O 1
ATOM 1602 N N . THR B 1 66 ? 16.094 -7.453 -9.711 1 97.75 66 THR B N 1
ATOM 1603 C CA . THR B 1 66 ? 15.859 -7.602 -8.273 1 97.75 66 THR B CA 1
ATOM 1604 C C . THR B 1 66 ? 15.688 -9.07 -7.902 1 97.75 66 THR B C 1
ATOM 1606 O O . THR B 1 66 ? 15.719 -9.43 -6.723 1 97.75 66 THR B O 1
ATOM 1609 N N . GLU B 1 67 ? 15.531 -9.922 -8.844 1 97.5 67 GLU B N 1
ATOM 1610 C CA . GLU B 1 67 ? 15.211 -11.328 -8.602 1 97.5 67 GLU B CA 1
ATOM 1611 C C . GLU B 1 67 ? 16.172 -11.953 -7.602 1 97.5 67 GLU B C 1
ATOM 1613 O O . GLU B 1 67 ? 15.758 -12.531 -6.602 1 97.5 67 GLU B O 1
ATOM 1618 N N . ASN B 1 68 ? 17.391 -11.758 -7.816 1 97.62 68 ASN B N 1
ATOM 1619 C CA . ASN B 1 68 ? 18.406 -12.43 -7 1 97.62 68 ASN B CA 1
ATOM 1620 C C . ASN B 1 68 ? 18.438 -11.867 -5.582 1 97.62 68 ASN B C 1
ATOM 1622 O O . ASN B 1 68 ? 18.656 -12.609 -4.621 1 97.62 68 ASN B O 1
ATOM 1626 N N . SER B 1 69 ? 18.219 -10.602 -5.496 1 97.88 69 SER B N 1
ATOM 1627 C CA . SER B 1 69 ? 18.375 -9.969 -4.188 1 97.88 69 SER B CA 1
ATOM 1628 C C . SER B 1 69 ? 17.188 -10.281 -3.285 1 97.88 69 SER B C 1
ATOM 1630 O O . SER B 1 69 ? 17.281 -10.164 -2.061 1 97.88 69 SER B O 1
ATOM 1632 N N . ILE B 1 70 ? 16.062 -10.695 -3.861 1 98.38 70 ILE B N 1
ATOM 1633 C CA . ILE B 1 70 ? 14.883 -10.844 -3.021 1 98.38 70 ILE B CA 1
ATOM 1634 C C . ILE B 1 70 ? 14.562 -12.328 -2.83 1 98.38 70 ILE B C 1
ATOM 1636 O O . ILE B 1 70 ? 13.758 -12.688 -1.976 1 98.38 70 ILE B O 1
ATOM 1640 N N . LYS B 1 71 ? 15.148 -13.18 -3.531 1 98.31 71 LYS B N 1
ATOM 1641 C CA . LYS B 1 71 ? 14.727 -14.57 -3.627 1 98.31 71 LYS B CA 1
ATOM 1642 C C . LYS B 1 71 ? 14.672 -15.227 -2.25 1 98.31 71 LYS B C 1
ATOM 1644 O O . LYS B 1 71 ? 13.703 -15.906 -1.918 1 98.31 71 LYS B O 1
ATOM 1649 N N . ASP B 1 72 ? 15.648 -15.102 -1.451 1 98.56 72 ASP B N 1
ATOM 1650 C CA . ASP B 1 72 ? 15.703 -15.75 -0.146 1 98.56 72 ASP B CA 1
ATOM 1651 C C . ASP B 1 72 ? 14.617 -15.219 0.781 1 98.56 72 ASP B C 1
ATOM 1653 O O . ASP B 1 72 ? 13.945 -15.992 1.468 1 98.56 72 ASP B O 1
ATOM 1657 N N . ASP B 1 73 ? 14.461 -13.883 0.844 1 98.69 73 ASP B N 1
ATOM 1658 C CA . ASP B 1 73 ? 13.445 -13.281 1.697 1 98.69 73 ASP B CA 1
ATOM 1659 C C . ASP B 1 73 ? 12.047 -13.719 1.275 1 98.69 73 ASP B C 1
ATOM 1661 O O . ASP B 1 73 ? 11.195 -14.008 2.123 1 98.69 73 ASP B O 1
ATOM 1665 N N . ILE B 1 74 ? 11.844 -13.805 0.007 1 98.69 74 ILE B N 1
ATOM 1666 C CA . ILE B 1 74 ? 10.531 -14.172 -0.506 1 98.69 74 ILE B CA 1
ATOM 1667 C C . ILE B 1 74 ? 10.242 -15.633 -0.172 1 98.69 74 ILE B C 1
ATOM 1669 O O . ILE B 1 74 ? 9.133 -15.969 0.247 1 98.69 74 ILE B O 1
ATOM 1673 N N . LEU B 1 75 ? 11.234 -16.438 -0.348 1 98.62 75 LEU B N 1
ATOM 1674 C CA . LEU B 1 75 ? 11.055 -17.859 -0.017 1 98.62 75 LEU B CA 1
ATOM 1675 C C . LEU B 1 75 ? 10.758 -18.031 1.469 1 98.62 75 LEU B C 1
ATOM 1677 O O . LEU B 1 75 ? 9.859 -18.781 1.839 1 98.62 75 LEU B O 1
ATOM 1681 N N . ARG B 1 76 ? 11.469 -17.406 2.32 1 98.69 76 ARG B N 1
ATOM 1682 C CA . ARG B 1 76 ? 11.25 -17.5 3.76 1 98.69 76 ARG B CA 1
ATOM 1683 C C . ARG B 1 76 ? 9.875 -16.969 4.145 1 98.69 76 ARG B C 1
ATOM 1685 O O . ARG B 1 76 ? 9.164 -17.578 4.941 1 98.69 76 ARG B O 1
ATOM 1692 N N . ALA B 1 77 ? 9.453 -15.836 3.561 1 98.56 77 ALA B N 1
ATOM 1693 C CA . ALA B 1 77 ? 8.125 -15.289 3.822 1 98.56 77 ALA B CA 1
ATOM 1694 C C . ALA B 1 77 ? 7.035 -16.266 3.385 1 98.56 77 ALA B C 1
ATOM 1696 O O . ALA B 1 77 ? 6.039 -16.438 4.09 1 98.56 77 ALA B O 1
ATOM 1697 N N . LYS B 1 78 ? 7.246 -16.828 2.223 1 98.12 78 LYS B N 1
ATOM 1698 C CA . LYS B 1 78 ? 6.297 -17.797 1.703 1 98.12 78 LYS B CA 1
ATOM 1699 C C . LYS B 1 78 ? 6.098 -18.953 2.688 1 98.12 78 LYS B C 1
ATOM 1701 O O . LYS B 1 78 ? 4.961 -19.344 2.977 1 98.12 78 LYS B O 1
ATOM 1706 N N . ASN B 1 79 ? 7.176 -19.422 3.197 1 98.19 79 ASN B N 1
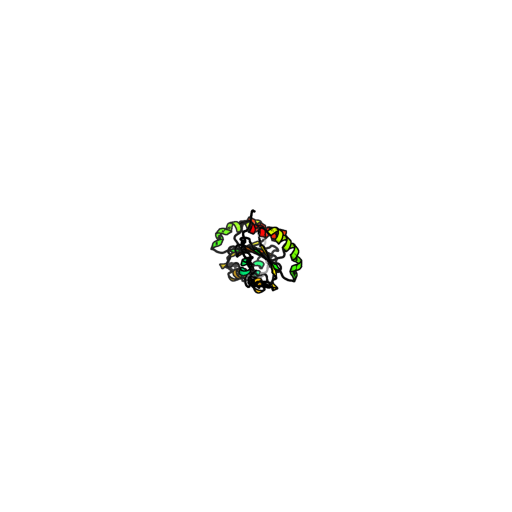ATOM 1707 C CA . ASN B 1 79 ? 7.117 -20.547 4.137 1 98.19 79 ASN B CA 1
ATOM 1708 C C . ASN B 1 79 ? 6.418 -20.156 5.434 1 98.19 79 ASN B C 1
ATOM 1710 O O . ASN B 1 79 ? 5.594 -20.906 5.953 1 98.19 79 ASN B O 1
ATOM 1714 N N . LEU B 1 80 ? 6.676 -19 5.91 1 97.44 80 LEU B N 1
ATOM 1715 C CA . LEU B 1 80 ? 6.133 -18.562 7.191 1 97.44 80 LEU B CA 1
ATOM 1716 C C . LEU B 1 80 ? 4.664 -18.188 7.059 1 97.44 80 LEU B C 1
ATOM 1718 O O . LEU B 1 80 ? 3.914 -18.234 8.039 1 97.44 80 LEU B O 1
ATOM 1722 N N . LEU B 1 81 ? 4.211 -17.844 5.809 1 96.94 81 LEU B N 1
ATOM 1723 C CA . LEU B 1 81 ? 2.838 -17.406 5.594 1 96.94 81 LEU B CA 1
ATOM 1724 C C . LEU B 1 81 ? 1.992 -18.516 4.984 1 96.94 81 LEU B C 1
ATOM 1726 O O . LEU B 1 81 ? 0.8 -18.328 4.73 1 96.94 81 LEU B O 1
ATOM 1730 N N . GLU B 1 82 ? 2.529 -19.641 4.73 1 94.69 82 GLU B N 1
ATOM 1731 C CA . GLU B 1 82 ? 1.939 -20.703 3.91 1 94.69 82 GLU B CA 1
ATOM 1732 C C . GLU B 1 82 ? 0.542 -21.062 4.402 1 94.69 82 GLU B C 1
ATOM 1734 O O . GLU B 1 82 ? -0.366 -21.297 3.602 1 94.69 82 GLU B O 1
ATOM 1739 N N . ASP B 1 83 ? 0.205 -21.078 5.652 1 94.38 83 ASP B N 1
ATOM 1740 C CA . ASP B 1 83 ? -1.095 -21.484 6.188 1 94.38 83 ASP B CA 1
ATOM 1741 C C . ASP B 1 83 ? -2.043 -20.281 6.262 1 94.38 83 ASP B C 1
ATOM 1743 O O . ASP B 1 83 ? -3.246 -20.453 6.469 1 94.38 83 ASP B O 1
ATOM 1747 N N . ARG B 1 84 ? -1.531 -19.141 5.98 1 95.62 84 ARG B N 1
ATOM 1748 C CA . ARG B 1 84 ? -2.328 -17.953 6.227 1 95.62 84 ARG B CA 1
ATOM 1749 C C . ARG B 1 84 ? -2.568 -17.172 4.934 1 95.62 84 ARG B C 1
ATOM 1751 O O . ARG B 1 84 ? -3.562 -16.469 4.805 1 95.62 84 ARG B O 1
ATOM 1758 N N . ALA B 1 85 ? -1.675 -17.297 4 1 97.44 85 ALA B N 1
ATOM 1759 C CA . ALA B 1 85 ? -1.748 -16.547 2.74 1 97.44 85 ALA B CA 1
ATOM 1760 C C . ALA B 1 85 ? -1.02 -17.297 1.626 1 97.44 85 ALA B C 1
ATOM 1762 O O . ALA B 1 85 ? -0.152 -18.141 1.894 1 97.44 85 ALA B O 1
ATOM 1763 N N . LYS B 1 86 ? -1.443 -17 0.4 1 97.44 86 LYS B N 1
ATOM 1764 C CA . LYS B 1 86 ? -0.713 -17.453 -0.778 1 97.44 86 LYS B CA 1
ATOM 1765 C C . LYS B 1 86 ? 0.246 -16.391 -1.282 1 97.44 86 LYS B C 1
ATOM 1767 O O . LYS B 1 86 ? -0.15 -15.234 -1.48 1 97.44 86 LYS B O 1
ATOM 1772 N N . LEU B 1 87 ? 1.509 -16.719 -1.353 1 98.19 87 LEU B N 1
ATOM 1773 C CA . LEU B 1 87 ? 2.482 -15.797 -1.923 1 98.19 87 LEU B CA 1
ATOM 1774 C C . LEU B 1 87 ? 2.807 -16.172 -3.365 1 98.19 87 LEU B C 1
ATOM 1776 O O . LEU B 1 87 ? 3.217 -17.312 -3.641 1 98.19 87 LEU B O 1
ATOM 1780 N N . VAL B 1 88 ? 2.568 -15.242 -4.297 1 97.69 88 VAL B N 1
ATOM 1781 C CA . VAL B 1 88 ? 2.781 -15.43 -5.73 1 97.69 88 VAL B CA 1
ATOM 1782 C C . VAL B 1 88 ? 3.779 -14.391 -6.238 1 97.69 88 VAL B C 1
ATOM 1784 O O . VAL B 1 88 ? 3.627 -13.195 -5.98 1 97.69 88 VAL B O 1
ATOM 1787 N N . SER B 1 89 ? 4.75 -14.844 -6.879 1 98 89 SER B N 1
ATOM 1788 C CA . SER B 1 89 ? 5.699 -13.914 -7.484 1 98 89 SER B CA 1
ATOM 1789 C C . SER B 1 89 ? 5.414 -13.734 -8.977 1 98 89 SER B C 1
ATOM 1791 O O . SER B 1 89 ? 5.215 -14.711 -9.695 1 98 89 SER B O 1
ATOM 1793 N N . ILE B 1 90 ? 5.41 -12.523 -9.414 1 97.44 90 ILE B N 1
ATOM 1794 C CA . ILE B 1 90 ? 5.164 -12.18 -10.805 1 97.44 90 ILE B CA 1
ATOM 1795 C C . ILE B 1 90 ? 6.332 -11.359 -11.352 1 97.44 90 ILE B C 1
ATOM 1797 O O . ILE B 1 90 ? 6.664 -10.297 -10.805 1 97.44 90 ILE B O 1
ATOM 1801 N N . LYS B 1 91 ? 6.879 -11.82 -12.391 1 97.19 91 LYS B N 1
ATOM 1802 C CA . LYS B 1 91 ? 7.863 -11.016 -13.102 1 97.19 91 LYS B CA 1
ATOM 1803 C C . LYS B 1 91 ? 7.191 -9.93 -13.938 1 97.19 91 LYS B C 1
ATOM 1805 O O . LYS B 1 91 ? 6.344 -10.227 -14.781 1 97.19 91 LYS B O 1
ATOM 1810 N N . GLN B 1 92 ? 7.629 -8.688 -13.695 1 97.06 92 GLN B N 1
ATOM 1811 C CA . GLN B 1 92 ? 6.957 -7.539 -14.297 1 97.06 92 GLN B CA 1
ATOM 1812 C C . GLN B 1 92 ? 6.938 -7.648 -15.82 1 97.06 92 GLN B C 1
ATOM 1814 O O . GLN B 1 92 ? 5.922 -7.371 -16.453 1 97.06 92 GLN B O 1
ATOM 1819 N N . GLN B 1 93 ? 7.977 -8.156 -16.406 1 95.25 93 GLN B N 1
ATOM 1820 C CA . GLN B 1 93 ? 8.148 -8.211 -17.859 1 95.25 93 GLN B CA 1
ATOM 1821 C C . GLN B 1 93 ? 7.227 -9.25 -18.484 1 95.25 93 GLN B C 1
ATOM 1823 O O . GLN B 1 93 ? 6.906 -9.172 -19.672 1 95.25 93 GLN B O 1
ATOM 1828 N N . ASP B 1 94 ? 6.879 -10.195 -17.672 1 95.44 94 ASP B N 1
ATOM 1829 C CA . ASP B 1 94 ? 6.008 -11.25 -18.172 1 95.44 94 ASP B CA 1
ATOM 1830 C C . ASP B 1 94 ? 4.562 -10.766 -18.281 1 95.44 94 ASP B C 1
ATOM 1832 O O . ASP B 1 94 ? 3.777 -11.297 -19.062 1 95.44 94 ASP B O 1
ATOM 1836 N N . TYR B 1 95 ? 4.133 -9.742 -17.5 1 95.88 95 TYR B N 1
ATOM 1837 C CA . TYR B 1 95 ? 2.791 -9.18 -17.469 1 95.88 95 TYR B CA 1
ATOM 1838 C C . TYR B 1 95 ? 2.842 -7.656 -17.406 1 95.88 95 TYR B C 1
ATOM 1840 O O . TYR B 1 95 ? 2.361 -7.047 -16.453 1 95.88 95 TYR B O 1
ATOM 1848 N N . PRO B 1 96 ? 3.314 -6.996 -18.484 1 95.56 96 PRO B N 1
ATOM 1849 C CA . PRO B 1 96 ? 3.594 -5.559 -18.406 1 95.56 96 PRO B CA 1
ATOM 1850 C C . PRO B 1 96 ? 2.338 -4.727 -18.172 1 95.56 96 PRO B C 1
ATOM 1852 O O . PRO B 1 96 ? 2.387 -3.713 -17.469 1 95.56 96 PRO B O 1
ATOM 1855 N N . GLU B 1 97 ? 1.199 -5.133 -18.734 1 95.81 97 GLU B N 1
ATOM 1856 C CA . GLU B 1 97 ? -0.031 -4.367 -18.562 1 95.81 97 GLU B CA 1
ATOM 1857 C C . GLU B 1 97 ? -0.548 -4.48 -17.125 1 95.81 97 GLU B C 1
ATOM 1859 O O . GLU B 1 97 ? -1.005 -3.494 -16.547 1 95.81 97 GLU B O 1
ATOM 1864 N N . ILE B 1 98 ? -0.491 -5.664 -16.547 1 96.56 98 ILE B N 1
ATOM 1865 C CA . ILE B 1 98 ? -0.904 -5.863 -15.156 1 96.56 98 ILE B CA 1
ATOM 1866 C C . ILE B 1 98 ? 0.012 -5.074 -14.227 1 96.56 98 ILE B C 1
ATOM 1868 O O . ILE B 1 98 ? -0.46 -4.383 -13.32 1 96.56 98 ILE B O 1
ATOM 1872 N N . ALA B 1 99 ? 1.335 -5.117 -14.484 1 97 99 ALA B N 1
ATOM 1873 C CA . ALA B 1 99 ? 2.301 -4.387 -13.664 1 97 99 ALA B CA 1
ATOM 1874 C C . ALA B 1 99 ? 2.037 -2.883 -13.719 1 97 99 ALA B C 1
ATOM 1876 O O . ALA B 1 99 ? 2.094 -2.203 -12.688 1 97 99 ALA B O 1
ATOM 1877 N N . LYS B 1 100 ? 1.743 -2.453 -14.875 1 95.69 100 LYS B N 1
ATOM 1878 C CA . LYS B 1 100 ? 1.455 -1.033 -15.055 1 95.69 100 LYS B CA 1
ATOM 1879 C C . LYS B 1 100 ? 0.189 -0.629 -14.305 1 95.69 100 LYS B C 1
ATOM 1881 O O . LYS B 1 100 ? 0.178 0.376 -13.594 1 95.69 100 LYS B O 1
ATOM 1886 N N . LEU B 1 101 ? -0.86 -1.423 -14.398 1 94.56 101 LEU B N 1
ATOM 1887 C CA . LEU B 1 101 ? -2.143 -1.121 -13.773 1 94.56 101 LEU B CA 1
ATOM 1888 C C . LEU B 1 101 ? -2.01 -1.066 -12.25 1 94.56 101 LEU B C 1
ATOM 1890 O O . LEU B 1 101 ? -2.684 -0.271 -11.594 1 94.56 101 LEU B O 1
ATOM 1894 N N . TRP B 1 102 ? -1.089 -1.79 -11.742 1 95.75 102 TRP B N 1
ATOM 1895 C CA . TRP B 1 102 ? -0.95 -1.872 -10.289 1 95.75 102 TRP B CA 1
ATOM 1896 C C . TRP B 1 102 ? 0.274 -1.096 -9.812 1 95.75 102 TRP B C 1
ATOM 1898 O O . TRP B 1 102 ? 0.754 -1.305 -8.695 1 95.75 102 TRP B O 1
ATOM 1908 N N . ASP B 1 103 ? 0.779 -0.262 -10.703 1 94.31 103 ASP B N 1
ATOM 1909 C CA . ASP B 1 103 ? 1.892 0.631 -10.398 1 94.31 103 ASP B CA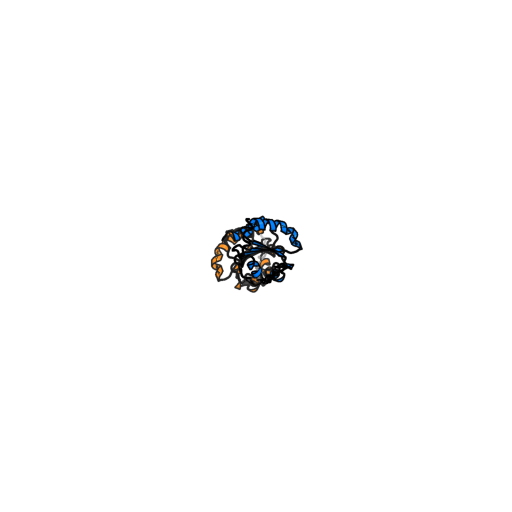 1
ATOM 1910 C C . ASP B 1 103 ? 3.117 -0.157 -9.938 1 94.31 103 ASP B C 1
ATOM 1912 O O . ASP B 1 103 ? 3.773 0.214 -8.961 1 94.31 103 ASP B O 1
ATOM 1916 N N . ALA B 1 104 ? 3.367 -1.225 -10.578 1 96.75 104 ALA B N 1
ATOM 1917 C CA . ALA B 1 104 ? 4.488 -2.098 -10.234 1 96.75 104 ALA B CA 1
ATOM 1918 C C . ALA B 1 104 ? 5.52 -2.127 -11.359 1 96.75 104 ALA B C 1
ATOM 1920 O O . ALA B 1 104 ? 6.484 -2.895 -11.305 1 96.75 104 ALA B O 1
ATOM 1921 N N . ASP B 1 105 ? 5.277 -1.286 -12.344 1 93.94 105 ASP B N 1
ATOM 1922 C CA . ASP B 1 105 ? 6.141 -1.33 -13.523 1 93.94 105 ASP B CA 1
ATOM 1923 C C . ASP B 1 105 ? 7.43 -0.546 -13.289 1 93.94 105 ASP B C 1
ATOM 1925 O O . ASP B 1 105 ? 8.43 -0.773 -13.977 1 93.94 105 ASP B O 1
ATOM 1929 N N . SER B 1 106 ? 7.406 0.381 -12.281 1 91.19 106 SER B N 1
ATOM 1930 C CA . SER B 1 106 ? 8.578 1.22 -12.078 1 91.19 106 SER B CA 1
ATOM 1931 C C . SER B 1 106 ? 9.211 0.959 -10.711 1 91.19 106 SER B C 1
ATOM 1933 O O . SER B 1 106 ? 10.273 1.509 -10.398 1 91.19 106 SER B O 1
ATOM 1935 N N . LYS B 1 107 ? 8.578 0.22 -9.938 1 91.81 107 LYS B N 1
ATOM 1936 C CA . LYS B 1 107 ? 9.07 -0.105 -8.602 1 91.81 107 LYS B CA 1
ATOM 1937 C C . LYS B 1 107 ? 9.289 -1.608 -8.445 1 91.81 107 LYS B C 1
ATOM 1939 O O . LYS B 1 107 ? 8.344 -2.391 -8.594 1 91.81 107 LYS B O 1
ATOM 1944 N N . SER B 1 108 ? 10.586 -1.967 -8.18 1 96.56 108 SER B N 1
ATOM 1945 C CA . SER B 1 108 ? 10.938 -3.373 -8.023 1 96.56 108 SER B CA 1
ATOM 1946 C C . SER B 1 108 ? 11.984 -3.562 -6.922 1 96.56 108 SER B C 1
ATOM 1948 O O . SER B 1 108 ? 13.016 -2.896 -6.926 1 96.56 108 SER B O 1
ATOM 1950 N N . PRO B 1 109 ? 11.625 -4.527 -5.969 1 98.19 109 PRO B N 1
ATOM 1951 C CA . PRO B 1 109 ? 10.359 -5.254 -5.848 1 98.19 109 PRO B CA 1
ATOM 1952 C C . PRO B 1 109 ? 9.258 -4.418 -5.203 1 98.19 109 PRO B C 1
ATOM 1954 O O . PRO B 1 109 ? 9.531 -3.344 -4.664 1 98.19 109 PRO B O 1
ATOM 1957 N N . SER B 1 110 ? 8.023 -4.793 -5.312 1 98.25 110 SER B N 1
ATOM 1958 C CA . SER B 1 110 ? 6.867 -4.293 -4.57 1 98.25 110 SER B CA 1
ATOM 1959 C C . SER B 1 110 ? 5.844 -5.398 -4.328 1 98.25 110 SER B C 1
ATOM 1961 O O . SER B 1 110 ? 5.859 -6.426 -5.004 1 98.25 110 SER B O 1
ATOM 1963 N N . MET B 1 111 ? 5.043 -5.176 -3.357 1 98.56 111 MET B N 1
ATOM 1964 C CA . MET B 1 111 ? 4.098 -6.227 -2.99 1 98.56 111 MET B CA 1
ATOM 1965 C C . MET B 1 111 ? 2.719 -5.645 -2.699 1 98.56 111 MET B C 1
ATOM 1967 O O . MET B 1 111 ? 2.607 -4.551 -2.137 1 98.56 111 MET B O 1
ATOM 1971 N N . ILE B 1 112 ? 1.742 -6.391 -3.006 1 98.56 112 ILE B N 1
ATOM 1972 C CA . ILE B 1 112 ? 0.367 -6.012 -2.697 1 98.56 112 ILE B CA 1
ATOM 1973 C C . ILE B 1 112 ? -0.401 -7.23 -2.191 1 98.56 112 ILE B C 1
ATOM 1975 O O . ILE B 1 112 ? -0.339 -8.305 -2.793 1 98.56 112 ILE B O 1
ATOM 1979 N N . LEU B 1 113 ? -1.06 -7.082 -1.071 1 98.56 113 LEU B N 1
ATOM 1980 C CA . LEU B 1 113 ? -1.895 -8.133 -0.505 1 98.56 113 LEU B CA 1
ATOM 1981 C C . LEU B 1 113 ? -3.355 -7.941 -0.902 1 98.56 113 LEU B C 1
ATOM 1983 O O . LEU B 1 113 ? -3.906 -6.852 -0.747 1 98.56 113 LEU B O 1
ATOM 1987 N N . PHE B 1 114 ? -3.891 -9.008 -1.453 1 97.75 114 PHE B N 1
ATOM 1988 C CA . PHE B 1 114 ? -5.305 -9.023 -1.808 1 97.75 114 PHE B CA 1
ATOM 1989 C C . PHE B 1 114 ? -6.09 -9.922 -0.855 1 97.75 114 PHE B C 1
ATOM 1991 O O . PHE B 1 114 ? -5.625 -11 -0.481 1 97.75 114 PHE B O 1
ATOM 1998 N N . LYS B 1 115 ? -7.234 -9.492 -0.468 1 95.94 115 LYS B N 1
ATOM 1999 C CA . LYS B 1 115 ? -8.227 -10.258 0.281 1 95.94 115 LYS B CA 1
ATOM 2000 C C . LYS B 1 115 ? -9.609 -10.125 -0.349 1 95.94 115 LYS B C 1
ATOM 2002 O O . LYS B 1 115 ? -10.078 -9.008 -0.605 1 95.94 115 LYS B O 1
ATOM 2007 N N . ASP B 1 116 ? -10.18 -11.336 -0.714 1 92.88 116 ASP B N 1
ATOM 2008 C CA . ASP B 1 116 ? -11.492 -11.367 -1.346 1 92.88 116 ASP B CA 1
ATOM 2009 C C . ASP B 1 116 ? -11.5 -10.555 -2.639 1 92.88 116 ASP B C 1
ATOM 2011 O O . ASP B 1 116 ? -12.414 -9.766 -2.877 1 92.88 116 ASP B O 1
ATOM 2015 N N . GLY B 1 117 ? -10.383 -10.617 -3.283 1 93.31 117 GLY B N 1
ATOM 2016 C CA . GLY B 1 117 ? -10.2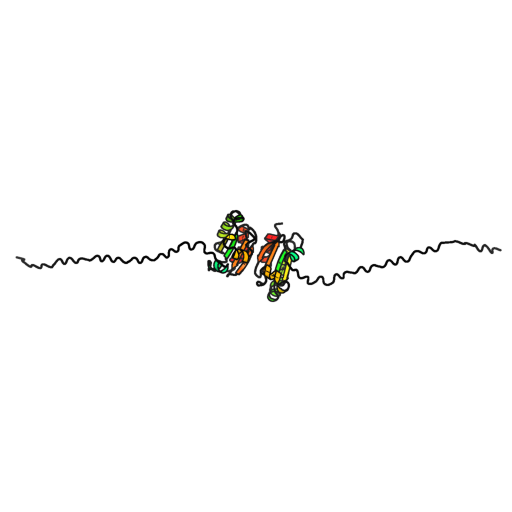66 -10.008 -4.598 1 93.31 117 GLY B CA 1
ATOM 2017 C C . GLY B 1 117 ? -9.961 -8.523 -4.543 1 93.31 117 GLY B C 1
ATOM 2018 O O . GLY B 1 117 ? -9.828 -7.875 -5.586 1 93.31 117 GLY B O 1
ATOM 2019 N N . LYS B 1 118 ? -9.781 -7.98 -3.344 1 94.81 118 LYS B N 1
ATOM 2020 C CA . LYS B 1 118 ? -9.531 -6.551 -3.176 1 94.81 118 LYS B CA 1
ATOM 2021 C C . LYS B 1 118 ? -8.172 -6.301 -2.533 1 94.81 118 LYS B C 1
ATOM 2023 O O . LYS B 1 118 ? -7.75 -7.047 -1.643 1 94.81 118 LYS B O 1
ATOM 2028 N N . PRO B 1 119 ? -7.488 -5.211 -2.988 1 96.94 119 PRO B N 1
ATOM 2029 C CA . PRO B 1 119 ? -6.234 -4.887 -2.305 1 96.94 119 PRO B CA 1
ATOM 2030 C C . PRO B 1 119 ? -6.449 -4.391 -0.876 1 96.94 119 PRO B C 1
ATOM 2032 O O . PRO B 1 119 ? -7.414 -3.674 -0.607 1 96.94 119 PRO B O 1
ATOM 2035 N N . VAL B 1 120 ? -5.539 -4.785 -0.015 1 96.38 120 VAL B N 1
ATOM 2036 C CA . VAL B 1 120 ? -5.734 -4.367 1.369 1 96.38 120 VAL B 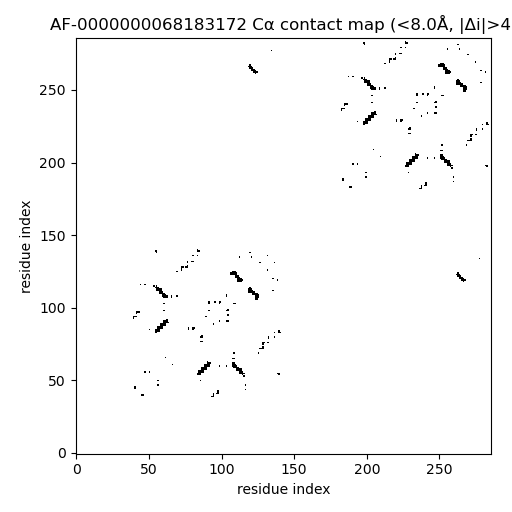CA 1
ATOM 2037 C C . VAL B 1 120 ? -4.508 -3.602 1.855 1 96.38 120 VAL B C 1
ATOM 2039 O O . VAL B 1 120 ? -4.621 -2.699 2.688 1 96.38 120 VAL B O 1
ATOM 2042 N N . THR B 1 121 ? -3.342 -3.945 1.392 1 97.44 121 THR B N 1
ATOM 2043 C CA . THR B 1 121 ? -2.129 -3.215 1.745 1 97.44 121 THR B CA 1
ATOM 2044 C C . THR B 1 121 ? -1.042 -3.432 0.695 1 97.44 121 THR B C 1
ATOM 2046 O O . THR B 1 121 ? -1.093 -4.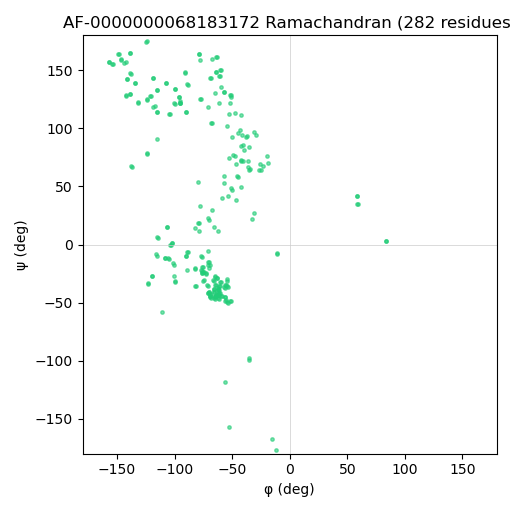398 -0.068 1 97.44 121 THR B O 1
ATOM 2049 N N . ARG B 1 122 ? -0.167 -2.498 0.682 1 97.69 122 ARG B N 1
ATOM 2050 C CA . ARG B 1 122 ? 0.916 -2.539 -0.295 1 97.69 122 ARG B CA 1
ATOM 2051 C C . ARG B 1 122 ? 2.227 -2.064 0.321 1 97.69 122 ARG B C 1
ATOM 2053 O O . ARG B 1 122 ? 2.232 -1.172 1.173 1 97.69 122 ARG B O 1
ATOM 2060 N N . LEU B 1 123 ? 3.314 -2.73 -0.094 1 97.81 123 LEU B N 1
ATOM 2061 C CA . LEU B 1 123 ? 4.688 -2.309 0.149 1 97.81 123 LEU B CA 1
ATOM 2062 C C . LEU B 1 123 ? 5.395 -1.98 -1.162 1 97.81 123 LEU B C 1
ATOM 2064 O O . LEU B 1 123 ? 5.375 -2.777 -2.102 1 97.81 123 LEU B O 1
ATOM 2068 N N . TYR B 1 124 ? 6.086 -0.847 -1.241 1 97.25 124 TYR B N 1
ATOM 2069 C CA . TYR B 1 124 ? 6.633 -0.372 -2.508 1 97.25 124 TYR B CA 1
ATOM 2070 C C . TYR B 1 124 ? 8.125 -0.66 -2.596 1 97.25 124 TYR B C 1
ATOM 2072 O O . TYR B 1 124 ? 8.773 -0.3 -3.58 1 97.25 124 TYR B O 1
ATOM 2080 N N . GLU B 1 125 ? 8.727 -1.301 -1.571 1 94.19 125 GLU B N 1
ATOM 2081 C CA . GLU B 1 125 ? 10.172 -1.495 -1.592 1 94.19 125 GLU B CA 1
ATOM 2082 C C . GLU B 1 125 ? 10.555 -2.887 -1.093 1 94.19 125 GLU B C 1
ATOM 2084 O O . GLU B 1 125 ? 9.727 -3.59 -0.514 1 94.19 125 GLU B O 1
ATOM 2089 N N . GLN B 1 126 ? 11.797 -3.176 -1.403 1 96.56 126 GLN B N 1
ATOM 2090 C CA . GLN B 1 126 ? 12.336 -4.426 -0.875 1 96.56 126 GLN B CA 1
ATOM 2091 C C . GLN B 1 126 ? 12.242 -4.465 0.647 1 96.56 126 GLN B C 1
ATOM 2093 O O . GLN B 1 126 ? 12.594 -3.492 1.32 1 96.56 126 GLN B O 1
ATOM 2098 N N . THR B 1 127 ? 11.719 -5.566 1.138 1 96.75 127 THR B N 1
ATOM 2099 C CA . THR B 1 127 ? 11.43 -5.695 2.562 1 96.75 127 THR B CA 1
ATOM 2100 C C . THR B 1 127 ? 11.922 -7.039 3.092 1 96.75 127 THR B C 1
ATOM 2102 O O . THR B 1 127 ? 11.781 -8.062 2.424 1 96.75 127 THR B O 1
ATOM 2105 N N . HIS B 1 128 ? 12.5 -7.004 4.277 1 97.12 128 HIS B N 1
ATOM 2106 C CA . HIS B 1 128 ? 12.961 -8.219 4.938 1 97.12 128 HIS B CA 1
ATOM 2107 C C . HIS B 1 128 ? 11.797 -9.148 5.262 1 97.12 128 HIS B C 1
ATOM 2109 O O . HIS B 1 128 ? 10.703 -8.688 5.59 1 97.12 128 HIS B O 1
ATOM 2115 N N . TYR B 1 129 ? 12.07 -10.492 5.242 1 97.81 129 TYR B N 1
ATOM 2116 C CA . TYR B 1 129 ? 10.992 -11.469 5.332 1 97.81 129 TYR B CA 1
ATOM 2117 C C . TYR B 1 129 ? 10.234 -11.32 6.645 1 97.81 129 TYR B C 1
ATOM 2119 O O . TYR B 1 129 ? 9.016 -11.5 6.688 1 97.81 129 TYR B O 1
ATOM 2127 N N . LEU B 1 130 ? 10.875 -10.984 7.762 1 96.94 130 LEU B N 1
ATOM 2128 C CA . LEU B 1 130 ? 10.188 -10.844 9.039 1 96.94 130 LEU B CA 1
ATOM 2129 C C . LEU B 1 130 ? 9.219 -9.672 9.008 1 96.94 130 LEU B C 1
ATOM 2131 O O . LEU B 1 130 ? 8.125 -9.75 9.57 1 96.94 130 LEU B O 1
ATOM 2135 N N . GLU B 1 131 ? 9.648 -8.633 8.352 1 95.31 131 GLU B N 1
ATOM 2136 C CA . GLU B 1 131 ? 8.781 -7.469 8.219 1 95.31 131 GLU B CA 1
ATOM 2137 C C . GLU B 1 131 ? 7.602 -7.758 7.293 1 95.31 131 GLU B C 1
ATOM 2139 O O . GLU B 1 131 ? 6.484 -7.297 7.539 1 95.31 131 GLU B O 1
ATOM 2144 N N . ILE B 1 132 ? 7.883 -8.461 6.203 1 97.19 132 ILE B N 1
ATOM 2145 C CA . ILE B 1 132 ? 6.805 -8.891 5.316 1 97.19 132 ILE B CA 1
ATOM 2146 C C . ILE B 1 132 ? 5.746 -9.648 6.113 1 97.19 132 ILE B C 1
ATOM 2148 O O . ILE B 1 132 ? 4.559 -9.32 6.051 1 97.19 132 ILE B O 1
ATOM 2152 N N . VAL B 1 133 ? 6.211 -10.617 6.898 1 96.81 133 VAL B N 1
ATOM 2153 C CA . VAL B 1 133 ? 5.305 -11.477 7.652 1 96.81 133 VAL B CA 1
ATOM 2154 C C . VAL B 1 133 ? 4.543 -10.648 8.68 1 96.81 133 VAL B C 1
ATOM 2156 O O . VAL B 1 133 ? 3.334 -10.812 8.859 1 96.81 133 VAL B O 1
ATOM 2159 N N . ALA B 1 134 ? 5.242 -9.805 9.344 1 93.31 134 ALA B N 1
ATOM 2160 C CA . ALA B 1 134 ? 4.613 -8.961 10.359 1 93.31 134 ALA B CA 1
ATOM 2161 C C . ALA B 1 134 ? 3.559 -8.047 9.742 1 93.31 134 ALA B C 1
ATOM 2163 O O . ALA B 1 134 ? 2.455 -7.918 10.273 1 93.31 134 ALA B O 1
ATOM 2164 N N . HIS B 1 135 ? 3.863 -7.449 8.602 1 93.38 135 HIS B N 1
ATOM 2165 C CA . HIS B 1 135 ? 2.99 -6.5 7.922 1 93.38 135 HIS B CA 1
ATOM 2166 C C . HIS B 1 135 ? 1.756 -7.191 7.355 1 93.38 135 HIS B C 1
ATOM 2168 O O . HIS B 1 135 ? 0.633 -6.715 7.535 1 93.38 135 HIS B O 1
ATOM 2174 N N . MET B 1 136 ? 1.954 -8.297 6.746 1 95.25 136 MET B N 1
ATOM 2175 C CA . MET B 1 136 ? 0.867 -8.992 6.066 1 95.25 136 MET B CA 1
ATOM 2176 C C . MET B 1 136 ? 0.038 -9.812 7.055 1 95.25 136 MET B C 1
ATOM 2178 O O . MET B 1 136 ? -1.176 -9.945 6.891 1 95.25 136 MET B O 1
ATOM 2182 N N . GLY B 1 137 ? 0.74 -10.367 8.055 1 91.5 137 GLY B N 1
ATOM 2183 C CA . GLY B 1 137 ? 0.112 -11.281 8.992 1 91.5 137 GLY B CA 1
ATOM 2184 C C . GLY B 1 137 ? -1.12 -10.703 9.664 1 91.5 137 GLY B C 1
ATOM 2185 O O . GLY B 1 137 ? -2.08 -11.422 9.945 1 91.5 137 GLY B O 1
ATOM 2186 N N . LYS B 1 138 ? -1.164 -9.445 9.844 1 86.94 138 LYS B N 1
ATOM 2187 C CA . LYS B 1 138 ? -2.289 -8.797 10.516 1 86.94 138 LYS B CA 1
ATOM 2188 C C . LYS B 1 138 ? -3.564 -8.922 9.688 1 86.94 138 LYS B C 1
ATOM 2190 O O . LYS B 1 138 ? -4.668 -8.953 10.242 1 86.94 138 LYS B O 1
ATOM 2195 N N . PHE B 1 139 ? -3.418 -8.961 8.398 1 92.19 139 PHE B N 1
ATOM 2196 C CA . PHE B 1 139 ? -4.555 -9 7.48 1 92.19 139 PHE B CA 1
ATOM 2197 C C . PHE B 1 139 ? -4.957 -10.438 7.18 1 92.19 139 PHE B C 1
ATOM 2199 O O . PHE B 1 139 ? -5.996 -10.68 6.57 1 92.19 139 PHE B O 1
ATOM 2206 N N . CYS B 1 140 ? -4.164 -11.375 7.586 1 91.94 140 CYS B N 1
ATOM 2207 C CA . CYS B 1 140 ? -4.379 -12.773 7.215 1 91.94 140 CYS B CA 1
ATOM 2208 C C . CYS B 1 140 ? -5.066 -13.539 8.336 1 91.94 140 CYS B C 1
ATOM 2210 O O . CYS B 1 140 ? -5.59 -14.633 8.125 1 91.94 140 CYS B O 1
ATOM 2212 N N . ASP B 1 141 ? -4.812 -13.195 9.656 1 72.62 141 ASP B N 1
ATOM 2213 C CA . ASP B 1 141 ? -5.418 -13.883 10.789 1 72.62 141 ASP B CA 1
ATOM 2214 C C . ASP B 1 141 ? -6.887 -13.5 10.945 1 72.62 141 ASP B C 1
ATOM 2216 O O . ASP B 1 141 ? -7.676 -14.25 11.516 1 72.62 141 ASP B O 1
ATOM 2220 N N . GLU B 1 142 ? -7.301 -12.367 10.609 1 54.16 142 GLU B N 1
ATOM 2221 C CA . GLU B 1 142 ? -8.633 -11.883 10.953 1 54.16 142 GLU B CA 1
ATOM 2222 C C . GLU B 1 142 ? -9.711 -12.609 10.148 1 54.16 142 GLU B C 1
ATOM 2224 O O . GLU B 1 142 ? -10.898 -12.289 10.258 1 54.16 142 GLU B O 1
ATOM 2229 N N . SER B 1 143 ? -9.57 -13.766 9.602 1 43.91 143 SER B N 1
ATOM 2230 C CA . SER B 1 143 ? -10.75 -14.516 9.188 1 43.91 143 SER B CA 1
ATOM 2231 C C . SER B 1 143 ? -11.5 -15.078 10.391 1 43.91 143 SER B C 1
ATOM 2233 O O . SER B 1 143 ? -10.883 -15.469 11.383 1 43.91 143 SER B O 1
#

Organism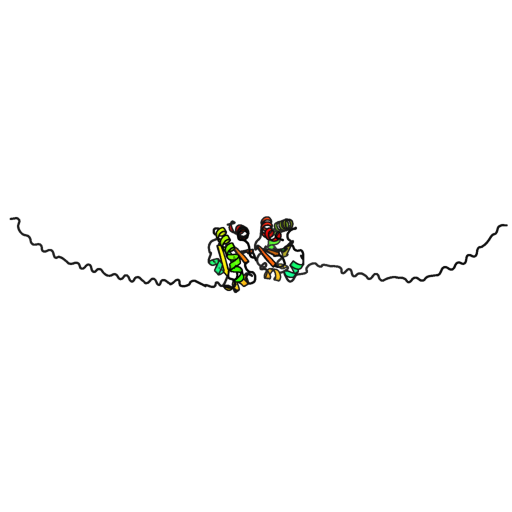: Phaeodactylum tricornutum (strain CCAP 1055/1) (NCBI:txid556484)

Sequence (286 aa):
MKTTIIASYLALLAAISVVNAFVPQSSANVFGRGSALGAKYNS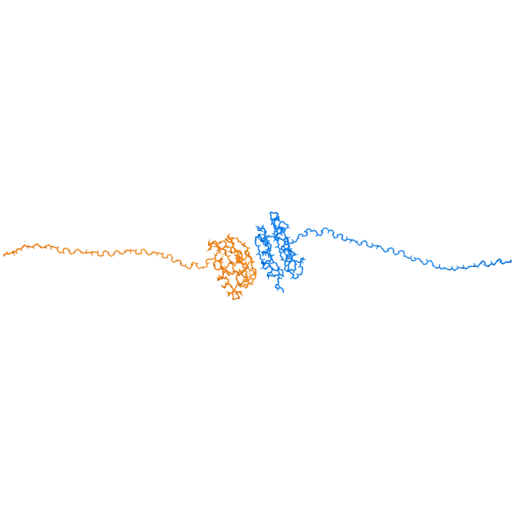MDEILALFPDDKPVLINFYDAGTENSIKDDILRAKNLLEDRAKLVSIKQQDYPEIAKLWDADSKSPSMILFKDGKPVTRLYEQTHYLEIVAHMGKFCDESMKTTIIASYLALLAAISVVNAFVPQSSANVFGRGSALGAKYNSMDEILALFPDDKPVLINFYDAGTENSIKDDILRAKNLLEDRAKLVSIKQQDYPEIAKLWDADSKSPSMILFKDGKPVTRLYEQTHYLEIVAHMGKFCDES

Secondary structure (DSSP, 8-state):
-----------------------------------------SSHHHHHTT--SSS-EEEEEE-TTTHHHHHHHHHHHHHHHTTT-EEEEEEGGGSHHHHHHTT-SSSSSEEEEEETTEEEEEE-S---HHHHHHHHHHHHS--/-----------------------------------------SSHHHHHTT--SSS-EEEEEE-TTTHHHHHHHHHHHHHHHTTT-EEEEEEGGGSHHHHHHTT-SSSSSEEEEEETTEEEEEE-S---HHHHHHHHHHHHS--

Radius of gyration: 41.67 Å; Cα contacts (8 Å, |Δi|>4): 328; chains: 2; bounding box: 44×219×70 Å